Protein 6RRA (pdb70)

Radius of gyration: 17.83 Å; Cα contacts (8 Å, |Δi|>4): 551; chains: 1; bounding box: 40×52×41 Å

Sequence (257 aa):
SSNFNQETVTDIHHWTDTLFSFRTTRDPGFRFQSGQFIMMGLEVNGKPLTRAYSIASSLYEDGLEFFSIKVPNGPLTSKLQHLKKGDQIIVSKKPVGTLLYDNLKPGKHLWLLSTGTGLAPFLSIIRDLEVYERFEKVILVHGVRQVAELAYTDFISNELPQDEFLGEMVKNQLIYYPTVTREPYKTRGRLTDLIRSGQLFKDVGLPEFNHEDDRMMLCGSPEMLAETKQILEERGFTEGSQSEPGEFVIEKAFVEK

Foldseek 3Di:
DVQKDKWFWADKAALDPFKIKTKIADDVLAFDDQLWWWWKFAQDPNRADTDIFAFQAAGPDRITMGIGTADCPDPTNVPVVPDDGGDMMIIGRDIDDDRDPLLADQAAEEEEAEEQRQCRSVSHVLNYVVVLVRYQAYEYEYEYADPSSPPCPCVLPPPQLVDPVCNVSSVRHYHYHYEHDHDDDPHYDHVLVCLVVVVVCVVSVHDRDDQHHAAYEYEYAPVSQVSVVVVVVVVPWDEGDNVGRTRYHYDYNDYDD

InterPro domains:
  IPR001433 Oxidoreductase FAD/NAD(P)-binding [PF00175] (113-230)
  IPR001709 Flavoprotein pyridine nucleotide cytochrome reductase [PR00371] (52-59)
  IPR001709 Flavoprotein pyridine nucleotide cytochrome reductase [PR00371] (112-131)
  IPR001709 Flavoprotein pyridine nucleotide cytochrome reductase [PR00371] (137-146)
  IPR001709 Flavoprotein pyridine nucleotide cytochrome reductase [PR00371] (216-224)
  IPR008333 Flavoprotein pyridine nucleotide cytochrome reductase-like, FAD-binding domain [PF00970] (20-102)
  IPR017927 FAD-binding domain, ferredoxin reductase-type [PS51384] (3-103)
  IPR017938 Riboflavin synthase-like beta-barrel [SSF63380] (5-100)
  IPR033892 Ferredoxin--NADP reductase, bacteria [cd06195] (9-254)
  IPR039261 Ferredoxin-NADP reductase (FNR), nucleotide-binding domain [G3DSA:3.40.50.80] (101-254)
  IPR039261 Ferredoxin-NADP reductase (FNR), nucleotide-binding domain [SSF52343] (103-256)
  IPR051930 Flavodoxin/Ferredoxin--NADP Reductase [PTHR47878] (3-255)

Nearest PDB structures (foldseek):
  6rra-assembly1_A  TM=1.004E+00  e=3.760E-57  Brucella ovis ATCC 25840
  2qdx-assembly1_A  TM=9.874E-01  e=1.749E-44  Pseudomonas aeruginosa
  1a8p-assembly1_A  TM=9.863E-01  e=1.124E-43  Azotobacter vinelandii
  5thx-assembly1_A  TM=9.883E-01  e=8.144E-43  Neisseria gonorrhoeae MIA_2011_03-10
  4b4d-assembly1_A-2  TM=9.839E-01  e=1.260E-40  Xanthomonas citri pv. citri str. 306

B-factor: mean 25.54, std 9.29, range [14.22, 77.97]

Secondary structure (DSSP, 8-state):
--SEEEEEEEEEEEEETTEEEEEE---TT----TT-EEEEEEEETTEEEEEEEE--S-TT-SSEEEEEE--TT-TTHHHHTT--TT-EEEEES--B-S--GGGB---SEEEEEEEGGGHHHHHHHTT-HHHHHH-SEEEEEEEESSGGG-TTHHIIIIIGGG-TTTHHHHHHHEEEEEEESSS--SSBS-HHHHHHHSHHHHHHT-PSP-TTTEEEEEEE-HHHHHHHHHHHHHTT--B--SSS-BSEEEEES----

Structure (mmCIF, N/CA/C/O backbone):
data_6RRA
#
_entry.id   6RRA
#
_cell.length_a   58.639
_cell.length_b   70.753
_cell.length_c   84.237
_cell.angle_alpha   90.00
_cell.angle_beta   90.00
_cell.angle_gamma   90.00
#
_symmetry.space_group_name_H-M   'P 21 21 21'
#
loop_
_entity.id
_entity.type
_entity.pdbx_description
1 polymer 'Ferredoxin--NADP reductase'
2 non-polymer 'FLAVIN-ADENINE DINUCLEOTIDE'
3 non-polymer 'NADP NICOTINAMIDE-ADENINE-DINUCLEOTIDE PHOSPHATE'
4 non-polymer 'SULFATE ION'
5 water water
#
loop_
_atom_site.group_PDB
_atom_site.id
_atom_site.type_symbol
_atom_site.label_atom_id
_atom_site.label_alt_id
_atom_site.label_comp_id
_atom_site.label_asym_id
_atom_site.label_entity_id
_atom_site.label_seq_id
_atom_site.pdbx_PDB_ins_code
_atom_site.Cartn_x
_atom_site.Cartn_y
_atom_site.Cartn_z
_atom_site.occupancy
_atom_site.B_iso_or_equiv
_atom_site.auth_seq_id
_atom_site.auth_comp_id
_atom_site.auth_asym_id
_atom_site.auth_atom_id
_atom_site.pdbx_PDB_model_num
ATOM 1 N N . SER A 1 1 ? -0.600 1.252 -4.586 1.00 42.20 2 SER A N 1
ATOM 2 C CA . SER A 1 1 ? -0.619 -0.220 -4.591 1.00 50.26 2 SER A CA 1
ATOM 3 C C . SER A 1 1 ? -1.853 -0.661 -3.720 1.00 58.58 2 SER A C 1
ATOM 4 O O . SER A 1 1 ? -2.614 -1.516 -4.136 1.00 70.74 2 SER A O 1
ATOM 7 N N . SER A 1 2 ? -2.229 0.174 -2.751 1.00 59.53 3 SER A N 1
ATOM 8 C CA . SER A 1 2 ? -2.218 -0.065 -1.310 1.00 44.73 3 SER A CA 1
ATOM 9 C C . SER A 1 2 ? -1.704 1.322 -0.700 1.00 35.24 3 SER A C 1
ATOM 10 O O . SER A 1 2 ? -2.250 1.806 0.254 1.00 36.79 3 SER A O 1
ATOM 13 N N . ASN A 1 3 ? -0.614 1.858 -1.238 1.00 29.79 4 ASN A N 1
ATOM 14 C CA . ASN A 1 3 ? -0.166 3.261 -1.008 1.00 29.41 4 ASN A CA 1
ATOM 15 C C . ASN A 1 3 ? -0.850 4.283 -1.910 1.00 22.69 4 ASN A C 1
ATOM 16 O O . ASN A 1 3 ? -0.720 5.448 -1.555 1.00 26.26 4 ASN A O 1
ATOM 21 N N . PHE A 1 4 ? -1.747 3.858 -2.815 1.00 23.90 5 PHE A N 1
ATOM 22 C CA . PHE A 1 4 ? -2.379 4.809 -3.718 1.00 22.70 5 PHE A CA 1
ATOM 23 C C . PHE A 1 4 ? -3.849 4.531 -3.894 1.00 23.29 5 PHE A C 1
ATOM 24 O O . PHE A 1 4 ? -4.248 3.364 -3.866 1.00 25.95 5 PHE A O 1
ATOM 32 N N . ASN A 1 5 ? -4.630 5.559 -4.117 1.00 21.05 6 ASN A N 1
ATOM 33 C CA . ASN A 1 5 ? -5.988 5.473 -4.666 1.00 21.23 6 ASN A CA 1
ATOM 34 C C . ASN A 1 5 ? -5.886 5.686 -6.157 1.00 21.91 6 ASN A C 1
ATOM 35 O O . ASN A 1 5 ? -5.149 6.576 -6.637 1.00 21.59 6 ASN A O 1
ATOM 40 N N . GLN A 1 6 ? -6.716 5.024 -6.942 1.00 21.29 7 GLN A N 1
ATOM 41 C CA . GLN A 1 6 ? -6.883 5.332 -8.316 1.00 22.33 7 GLN A CA 1
ATOM 42 C C . GLN A 1 6 ? -8.024 6.305 -8.481 1.00 21.86 7 GLN A C 1
ATOM 43 O O . GLN A 1 6 ? -9.107 6.173 -7.798 1.00 24.08 7 GLN A O 1
ATOM 49 N N . GLU A 1 7 ? -7.892 7.330 -9.294 1.00 17.95 8 GLU A N 1
ATOM 50 C CA . GLU A 1 7 ? -8.922 8.301 -9.527 1.00 18.43 8 GLU A CA 1
ATOM 51 C C . GLU A 1 7 ? -9.156 8.532 -10.971 1.00 17.75 8 GLU A C 1
ATOM 52 O O . GLU A 1 7 ? -8.168 8.258 -11.791 1.00 18.61 8 GLU A O 1
ATOM 58 N N . THR A 1 8 ? -10.292 8.995 -11.439 1.00 17.86 9 THR A N 1
ATOM 59 C CA . THR A 1 8 ? -10.587 9.217 -12.815 1.00 18.33 9 THR A CA 1
ATOM 60 C C . THR A 1 8 ? -10.626 10.691 -13.123 1.00 18.01 9 THR A C 1
ATOM 61 O O . THR A 1 8 ? -11.219 11.453 -12.377 1.00 18.55 9 THR A O 1
ATOM 65 N N . VAL A 1 9 ? -10.028 11.138 -14.243 1.00 16.68 10 VAL A N 1
ATOM 66 C CA . VAL A 1 9 ? -10.078 12.499 -14.683 1.00 16.84 10 VAL A CA 1
ATOM 67 C C . VAL A 1 9 ? -11.513 12.903 -15.131 1.00 18.47 10 VAL A C 1
ATOM 68 O O . VAL A 1 9 ? -12.095 12.172 -15.976 1.00 18.97 10 VAL A O 1
ATOM 72 N N . THR A 1 10 ? -12.046 13.930 -14.542 1.00 17.99 11 THR A N 1
ATOM 73 C CA . THR A 1 10 ? -13.369 14.401 -14.919 1.00 18.29 11 THR A CA 1
ATOM 74 C C . THR A 1 10 ? -13.372 15.614 -15.730 1.00 20.90 11 THR A C 1
ATOM 75 O O . THR A 1 10 ? -14.392 15.921 -16.396 1.00 22.65 11 THR A O 1
ATOM 79 N N . ASP A 1 11 ? -12.288 16.400 -15.794 1.00 19.11 12 ASP A N 1
ATOM 80 C CA . ASP A 1 11 ? -12.206 17.602 -16.586 1.00 21.54 12 ASP A CA 1
ATOM 81 C C . ASP A 1 11 ? -10.761 18.054 -16.720 1.00 17.79 12 ASP A C 1
ATOM 82 O O . ASP A 1 11 ? -9.989 17.756 -15.790 1.00 18.93 12 ASP A O 1
ATOM 87 N N . ILE A 1 12 ? -10.433 18.756 -17.753 1.00 18.68 13 ILE A N 1
ATOM 88 C CA . ILE A 1 12 ? -9.069 19.227 -18.028 1.00 19.33 13 ILE A CA 1
ATOM 89 C C . ILE A 1 12 ? -9.063 20.481 -18.784 1.00 18.37 13 ILE A C 1
ATOM 90 O O . ILE A 1 12 ? -9.943 20.666 -19.695 1.00 20.96 13 ILE A O 1
ATOM 95 N N . HIS A 1 13 ? -8.213 21.411 -18.456 1.00 18.15 14 HIS A N 1
ATOM 96 C CA . HIS A 1 13 ? -8.105 22.699 -19.140 1.00 19.84 14 HIS A CA 1
ATOM 97 C C . HIS A 1 13 ? -6.692 23.081 -19.279 1.00 18.80 14 HIS A C 1
ATOM 98 O O . HIS A 1 13 ? -5.931 23.125 -18.276 1.00 18.01 14 HIS A O 1
ATOM 105 N N . HIS A 1 14 ? -6.197 23.426 -20.479 1.00 17.43 15 HIS A N 1
ATOM 106 C CA . HIS A 1 14 ? -4.891 23.934 -20.657 1.00 18.09 15 HIS A CA 1
ATOM 107 C C . HIS A 1 14 ? -4.842 25.423 -20.672 1.00 19.10 15 HIS A C 1
ATOM 108 O O . HIS A 1 14 ? -5.527 26.0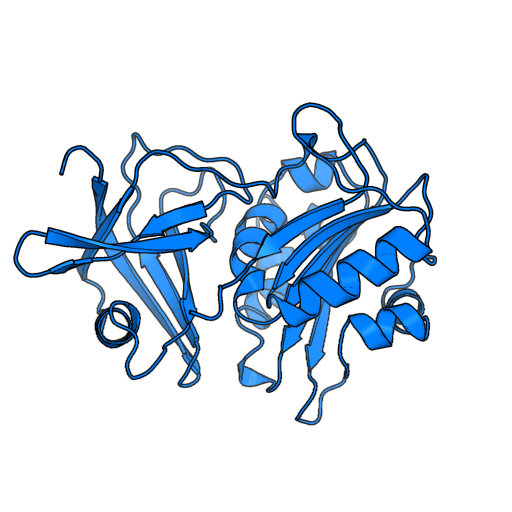42 -21.519 1.00 23.23 15 HIS A O 1
ATOM 115 N N . TRP A 1 15 ? -4.122 26.045 -19.804 1.00 17.83 16 TRP A N 1
ATOM 116 C CA . TRP A 1 15 ? -3.965 27.464 -19.734 1.00 18.08 16 TRP A CA 1
ATOM 117 C C . TRP A 1 15 ? -2.955 27.936 -20.806 1.00 18.64 16 TRP A C 1
ATOM 118 O O . TRP A 1 15 ? -3.251 28.941 -21.463 1.00 20.87 16 TRP A O 1
ATOM 129 N N . THR A 1 16 ? -1.825 27.295 -20.910 1.00 18.53 17 THR A N 1
ATOM 130 C CA . THR A 1 16 ? -0.752 27.680 -21.835 1.00 17.29 17 THR A CA 1
ATOM 131 C C . THR A 1 16 ? -0.082 26.427 -22.219 1.00 18.22 17 THR A C 1
ATOM 132 O O . THR A 1 16 ? -0.327 25.331 -21.743 1.00 19.42 17 THR A O 1
ATOM 136 N N . ASP A 1 17 ? 0.939 26.613 -23.103 1.00 20.65 18 ASP A N 1
ATOM 137 C CA . ASP A 1 17 ? 1.750 25.463 -23.439 1.00 21.53 18 ASP A CA 1
ATOM 138 C C . ASP A 1 17 ? 2.626 24.880 -22.311 1.00 20.03 18 ASP A C 1
ATOM 139 O O . ASP A 1 17 ? 3.204 23.770 -22.474 1.00 22.12 18 ASP A O 1
ATOM 144 N N . THR A 1 18 ? 2.681 25.529 -21.162 1.00 18.74 19 THR A N 1
ATOM 145 C CA . THR A 1 18 ? 3.481 25.020 -20.034 1.00 17.37 19 THR A CA 1
ATOM 146 C C . THR A 1 18 ? 2.553 24.792 -18.725 1.00 16.81 19 THR A C 1
ATOM 147 O O . THR A 1 18 ? 3.106 24.313 -17.746 1.00 17.63 19 THR A O 1
ATOM 151 N N . LEU A 1 19 ? 1.291 25.099 -18.844 1.00 18.69 20 LEU A N 1
ATOM 152 C CA . LEU A 1 19 ? 0.390 25.084 -17.625 1.00 16.84 20 LEU A CA 1
ATOM 153 C C . LEU A 1 19 ? -0.941 24.467 -17.988 1.00 16.62 20 LEU A C 1
ATOM 154 O O . LEU A 1 19 ? -1.618 24.848 -18.938 1.00 17.52 20 LEU A O 1
ATOM 159 N N . PHE A 1 20 ? -1.437 23.538 -17.117 1.00 16.55 21 PHE A N 1
ATOM 160 C CA . PHE A 1 20 ? -2.748 22.985 -17.293 1.00 16.68 21 PHE A CA 1
ATOM 161 C C . PHE A 1 20 ? -3.337 22.607 -15.927 1.00 15.50 21 PHE A C 1
ATOM 162 O O . PHE A 1 20 ? -2.550 22.473 -14.968 1.00 16.10 21 PHE A O 1
ATOM 170 N N . SER A 1 21 ? -4.608 22.430 -15.833 1.00 16.25 22 SER A N 1
ATOM 171 C CA . SER A 1 21 ? -5.302 21.981 -14.646 1.00 14.86 22 SER A CA 1
ATOM 172 C C . SER A 1 21 ? -6.173 20.831 -14.983 1.00 15.50 22 SER A C 1
ATOM 173 O O . SER A 1 21 ? -6.747 20.755 -16.096 1.00 16.78 22 SER A O 1
ATOM 176 N N . PHE A 1 22 ? -6.463 19.965 -14.028 1.00 15.10 23 PHE A N 1
ATOM 177 C CA . PHE A 1 22 ? -7.408 18.894 -14.207 1.00 15.81 23 PHE A CA 1
ATOM 178 C C . PHE A 1 22 ? -8.098 18.604 -12.895 1.00 15.90 23 PHE A C 1
ATOM 179 O O . PHE A 1 22 ? -7.506 18.746 -11.824 1.00 16.88 23 PHE A O 1
ATOM 187 N N . ARG A 1 23 ? -9.269 18.068 -12.995 1.00 17.47 24 ARG A N 1
ATOM 188 C CA . ARG A 1 23 ? -10.065 17.611 -11.861 1.00 16.72 24 ARG A CA 1
ATOM 189 C C . ARG A 1 23 ? -10.254 16.106 -11.969 1.00 18.06 24 ARG A C 1
ATOM 190 O O . ARG A 1 23 ? -10.301 15.503 -13.063 1.00 17.73 24 ARG A O 1
ATOM 198 N N . THR A 1 24 ? -10.371 15.435 -10.798 1.00 16.95 25 THR A N 1
ATOM 199 C CA . THR A 1 24 ? -10.577 14.033 -10.732 1.00 16.46 25 THR A CA 1
ATOM 200 C C . THR A 1 24 ? -11.610 13.641 -9.671 1.00 17.08 25 THR A C 1
ATOM 201 O O . THR A 1 24 ? -12.043 14.531 -8.864 1.00 18.26 25 THR A O 1
ATOM 205 N N . THR A 1 25 ? -11.981 12.360 -9.677 1.00 17.27 26 THR A N 1
ATOM 206 C CA . THR A 1 25 ? -12.750 11.848 -8.572 1.00 17.22 26 THR A CA 1
ATOM 207 C C . THR A 1 25 ? -11.911 11.895 -7.299 1.00 18.19 26 THR A C 1
ATOM 208 O O . THR A 1 25 ? -10.698 12.106 -7.296 1.00 19.35 26 THR A O 1
ATOM 212 N N . ARG A 1 26 ? -12.571 11.563 -6.164 1.00 17.98 27 ARG A N 1
ATOM 213 C CA . ARG A 1 26 ? -11.913 11.600 -4.860 1.00 18.64 27 ARG A CA 1
ATOM 214 C C . ARG A 1 26 ? -12.432 10.375 -4.087 1.00 21.45 27 ARG A C 1
ATOM 215 O O . ARG A 1 26 ? -13.687 10.332 -3.777 1.00 20.89 27 ARG A O 1
ATOM 223 N N . ASP A 1 27 ? -11.564 9.499 -3.702 1.00 19.04 28 ASP A N 1
ATOM 224 C CA . ASP A 1 27 ? -11.850 8.293 -2.923 1.00 19.75 28 ASP A CA 1
ATOM 225 C C . ASP A 1 27 ? -12.585 8.810 -1.638 1.00 20.64 28 ASP A C 1
ATOM 226 O O . ASP A 1 27 ? -12.123 9.745 -0.973 1.00 20.87 28 ASP A O 1
ATOM 231 N N . PRO A 1 28 ? -13.650 8.101 -1.188 1.00 21.62 29 PRO A N 1
ATOM 232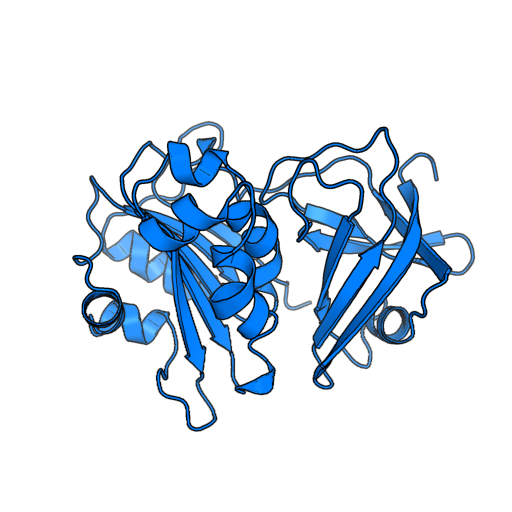 C CA . PRO A 1 28 ? -14.331 8.554 0.053 1.00 19.70 29 PRO A CA 1
ATOM 233 C C . PRO A 1 28 ? -13.507 8.459 1.240 1.00 22.37 29 PRO A C 1
ATOM 234 O O . PRO A 1 28 ? -13.835 9.160 2.242 1.00 24.30 29 PRO A O 1
ATOM 238 N N . GLY A 1 29 ? -12.493 7.674 1.312 1.00 20.83 30 GLY A N 1
ATOM 239 C CA . GLY A 1 29 ? -11.603 7.612 2.391 1.00 22.04 30 GLY A CA 1
ATOM 240 C C . GLY A 1 29 ? -10.616 8.762 2.543 1.00 22.99 30 GLY A C 1
ATOM 241 O O . GLY A 1 29 ? -9.836 8.859 3.499 1.00 25.59 30 GLY A O 1
ATOM 242 N N . PHE A 1 30 ? -10.384 9.497 1.417 1.00 23.39 31 PHE A N 1
ATOM 243 C CA . PHE A 1 30 ? -9.292 10.508 1.412 1.00 24.59 31 PHE A CA 1
ATOM 244 C C . PHE A 1 30 ? -9.631 11.788 2.226 1.00 20.39 31 PHE A C 1
ATOM 245 O O . PHE A 1 30 ? -10.756 12.205 2.189 1.00 24.73 31 PHE A O 1
ATOM 253 N N . ARG A 1 31 ? -8.669 12.188 3.031 1.00 23.33 32 ARG A N 1
ATOM 254 C CA . ARG A 1 31 ? -8.841 13.440 3.728 1.00 26.65 32 ARG A CA 1
ATOM 255 C C . ARG A 1 31 ? -7.470 14.183 3.773 1.00 21.13 32 ARG A C 1
ATOM 256 O O . ARG A 1 31 ? -6.376 13.641 3.761 1.00 23.52 32 ARG A O 1
ATOM 264 N N . PHE A 1 32 ? -7.635 15.508 3.818 1.00 22.74 33 PHE A N 1
ATOM 265 C CA . PHE A 1 32 ? -6.484 16.432 3.857 1.00 19.86 33 PHE A CA 1
ATOM 266 C C . PHE A 1 32 ? -6.874 17.758 4.441 1.00 21.30 33 PHE A C 1
ATOM 267 O O . PHE A 1 32 ? -8.048 18.097 4.594 1.00 22.48 33 PHE A O 1
ATOM 275 N N . GLN A 1 33 ? -5.842 18.539 4.790 1.00 19.98 34 GLN A N 1
ATOM 276 C CA . GLN A 1 33 ? -5.961 19.921 5.246 1.00 21.74 34 GLN A CA 1
ATOM 277 C C . GLN A 1 33 ? -5.581 20.891 4.150 1.00 17.67 34 GLN A C 1
ATOM 278 O O . GLN A 1 33 ? -4.571 20.612 3.446 1.00 19.10 34 GLN A O 1
ATOM 284 N N . SER A 1 34 ? -6.331 21.950 3.976 1.00 20.04 35 SER A N 1
ATOM 285 C CA . SER A 1 34 ? -5.990 22.969 2.932 1.00 21.15 35 SER A CA 1
ATOM 286 C C . SER A 1 34 ? -4.564 23.348 3.041 1.00 21.32 35 SER A C 1
ATOM 287 O O . SER A 1 34 ? -4.043 23.709 4.117 1.00 20.77 35 SER A O 1
ATOM 290 N N . GLY A 1 35 ? -3.829 23.348 1.899 1.00 18.33 36 GLY A N 1
ATOM 291 C CA . GLY A 1 35 ? -2.424 23.701 1.871 1.00 19.43 36 GLY A CA 1
ATOM 292 C C . GLY A 1 35 ? -1.525 22.501 1.723 1.00 17.77 36 GLY A C 1
ATOM 293 O O . GLY A 1 35 ? -0.401 22.614 1.274 1.00 18.62 36 GLY A O 1
ATOM 294 N N . GLN A 1 36 ? -2.006 21.266 2.074 1.00 16.62 37 GLN A N 1
ATOM 295 C CA . GLN A 1 36 ? -1.152 20.096 2.036 1.00 17.47 37 GLN A CA 1
ATOM 296 C C . GLN A 1 36 ? -0.867 19.576 0.588 1.00 15.86 37 GLN A C 1
ATOM 297 O O . GLN A 1 36 ? -1.681 19.903 -0.334 1.00 16.50 37 GLN A O 1
ATOM 303 N N . PHE A 1 37 ? 0.125 18.731 0.443 1.00 16.70 38 PHE A N 1
ATOM 304 C CA . PHE A 1 37 ? 0.497 18.088 -0.843 1.00 16.81 38 PHE A CA 1
ATOM 305 C C . PHE A 1 37 ? 0.415 16.596 -0.681 1.00 19.13 38 PHE A C 1
ATOM 306 O O . PHE A 1 37 ? 0.548 16.052 0.469 1.00 19.25 38 PHE A O 1
ATOM 314 N N . ILE A 1 38 ? 0.351 15.875 -1.806 1.00 18.53 39 ILE A N 1
ATOM 315 C CA . ILE A 1 38 ? 0.343 14.423 -1.798 1.00 19.29 39 ILE A CA 1
ATOM 316 C C . ILE A 1 38 ? 1.271 14.019 -2.927 1.00 18.04 39 ILE A C 1
ATOM 317 O O . ILE A 1 38 ? 1.858 14.871 -3.633 1.00 19.59 39 ILE A O 1
ATOM 322 N N . MET A 1 39 ? 1.462 12.727 -3.206 1.00 17.50 40 MET A N 1
ATOM 323 C CA . MET A 1 39 ? 2.176 12.233 -4.396 1.00 17.15 40 MET A CA 1
ATOM 324 C C . MET A 1 39 ? 1.154 11.852 -5.444 1.00 18.35 40 MET A C 1
ATOM 325 O O . MET A 1 39 ? 0.233 11.103 -5.092 1.00 19.14 40 MET A O 1
ATOM 330 N N . MET A 1 40 ? 1.273 12.381 -6.634 1.00 16.34 41 MET A N 1
ATOM 331 C CA . MET A 1 40 ? 0.302 12.136 -7.700 1.00 16.21 41 MET A CA 1
ATOM 332 C C . MET A 1 40 ? 1.052 11.715 -8.919 1.00 15.18 41 MET A C 1
ATOM 333 O O . MET A 1 40 ? 2.121 12.224 -9.222 1.00 16.89 41 MET A O 1
ATOM 338 N N . GLY A 1 41 ? 0.416 10.872 -9.741 1.00 16.85 42 GLY A N 1
ATOM 339 C CA . GLY A 1 41 ? 0.973 10.538 -11.032 1.00 17.05 42 GLY A CA 1
ATOM 340 C C . GLY A 1 41 ? 0.262 9.385 -11.695 1.00 18.82 42 GLY A C 1
ATOM 341 O O . GLY A 1 41 ? -0.963 9.364 -11.710 1.00 17.59 42 GLY A O 1
ATOM 342 N N . LEU A 1 42 ? 1.091 8.517 -12.343 1.00 17.64 43 LEU A N 1
ATOM 343 C CA . LEU A 1 42 ? 0.530 7.497 -13.217 1.00 18.67 43 LEU A CA 1
ATOM 344 C C . LEU A 1 42 ? 1.139 6.170 -12.917 1.00 19.68 43 LEU A C 1
ATOM 345 O O . LEU A 1 42 ? 2.308 6.072 -12.441 1.00 20.17 43 LEU A O 1
ATOM 350 N N . GLU A 1 43 ? 0.351 5.117 -13.126 1.00 20.52 44 GLU A N 1
ATOM 351 C CA . GLU A 1 43 ? 0.922 3.763 -13.179 1.00 24.65 44 GLU A CA 1
ATOM 352 C C . GLU A 1 43 ? 1.581 3.595 -14.518 1.00 23.56 44 GLU A C 1
ATOM 3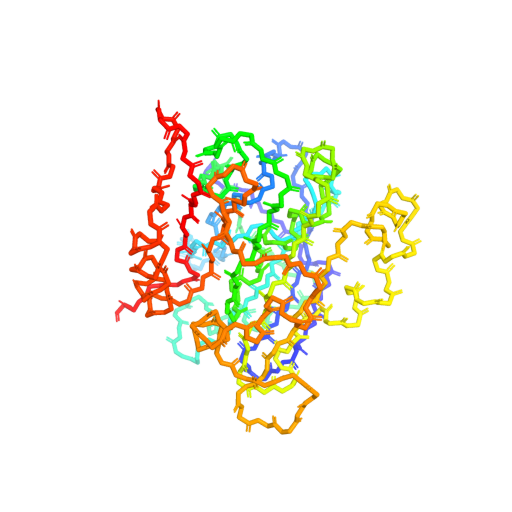53 O O . GLU A 1 43 ? 0.884 3.758 -15.560 1.00 23.11 44 GLU A O 1
ATOM 359 N N . VAL A 1 44 ? 2.868 3.351 -14.568 1.00 23.34 45 VAL A N 1
ATOM 360 C CA . VAL A 1 44 ? 3.627 3.225 -15.762 1.00 25.94 45 VAL A CA 1
ATOM 361 C C . VAL A 1 44 ? 4.335 1.880 -15.676 1.00 29.51 45 VAL A C 1
ATOM 362 O O . VAL A 1 44 ? 5.169 1.659 -14.715 1.00 27.57 45 VAL A O 1
ATOM 366 N N . ASN A 1 45 ? 4.090 1.013 -16.676 1.00 30.53 46 ASN A N 1
ATOM 367 C CA . ASN A 1 45 ? 4.755 -0.324 -16.633 1.00 35.60 46 ASN A CA 1
ATOM 368 C C . ASN A 1 45 ? 4.584 -1.036 -15.275 1.00 34.36 46 ASN A C 1
ATOM 369 O O . ASN A 1 45 ? 5.568 -1.609 -14.775 1.00 35.77 46 ASN A O 1
ATOM 374 N N . GLY A 1 46 ? 3.375 -0.963 -14.711 1.00 28.79 47 GLY A N 1
ATOM 375 C CA . GLY A 1 46 ? 2.973 -1.529 -13.448 1.00 30.64 47 GLY A CA 1
ATOM 376 C C . GLY A 1 46 ? 3.678 -0.979 -12.232 1.00 34.93 47 GLY A C 1
ATOM 377 O O . GLY A 1 46 ? 3.614 -1.598 -11.182 1.00 36.85 47 GLY A O 1
ATOM 378 N N . LYS A 1 47 ? 4.314 0.192 -12.368 1.00 29.23 48 LYS A N 1
ATOM 379 C CA . LYS A 1 47 ? 5.072 0.814 -11.263 1.00 29.19 48 LYS A CA 1
ATOM 380 C C . LYS A 1 47 ? 4.547 2.260 -11.104 1.00 27.13 48 LYS A C 1
ATOM 381 O O . LYS A 1 47 ? 4.192 2.913 -12.114 1.00 25.82 48 LYS A O 1
ATOM 387 N N . PRO A 1 48 ? 4.533 2.794 -9.893 1.00 23.73 49 PRO A N 1
ATOM 388 C CA . PRO A 1 48 ? 4.025 4.157 -9.746 1.00 20.76 49 PRO A CA 1
ATOM 389 C C . PRO A 1 48 ? 5.064 5.131 -10.181 1.00 22.25 49 PRO A C 1
ATOM 390 O O . PRO A 1 48 ? 6.252 4.960 -9.818 1.00 25.16 49 PRO A O 1
ATOM 394 N N . LEU A 1 49 ? 4.706 6.127 -10.981 1.00 21.34 50 LEU A N 1
ATOM 395 C CA . LEU A 1 49 ? 5.565 7.250 -11.369 1.00 19.61 50 LEU A CA 1
ATOM 396 C C . LEU A 1 49 ? 4.874 8.466 -10.793 1.00 18.35 50 LEU A C 1
ATOM 397 O O . LEU A 1 49 ? 3.838 8.893 -11.422 1.00 18.96 50 LEU A O 1
ATOM 402 N N . THR A 1 50 ? 5.353 9.047 -9.698 1.00 18.29 51 THR A N 1
ATOM 403 C CA . THR A 1 50 ? 4.581 10.028 -8.965 1.00 17.00 51 THR A CA 1
ATOM 404 C C . THR A 1 50 ? 5.510 11.173 -8.569 1.00 19.38 51 THR A C 1
ATOM 405 O O . THR A 1 50 ? 6.741 11.003 -8.447 1.00 19.85 51 THR A O 1
ATOM 409 N N . ARG A 1 51 ? 4.893 12.325 -8.331 1.00 17.40 52 ARG A N 1
ATOM 410 C CA . ARG A 1 51 ? 5.637 13.510 -7.933 1.00 17.40 52 ARG A CA 1
ATOM 411 C C . ARG A 1 51 ? 4.784 14.251 -6.912 1.00 18.05 52 ARG A C 1
ATOM 412 O O . ARG A 1 51 ? 3.542 14.111 -6.798 1.00 17.28 52 ARG A O 1
ATOM 420 N N . ALA A 1 52 ? 5.442 15.069 -6.075 1.00 17.03 53 ALA A N 1
ATOM 421 C CA . ALA A 1 52 ? 4.754 15.868 -5.141 1.00 16.25 53 ALA A CA 1
ATOM 422 C C . ALA A 1 52 ? 3.845 16.883 -5.866 1.00 16.23 53 ALA A C 1
ATOM 423 O O . ALA A 1 52 ? 4.305 17.538 -6.787 1.00 17.01 53 ALA A O 1
ATOM 425 N N . TYR A 1 53 ? 2.607 16.965 -5.406 1.00 15.85 54 TYR A N 1
ATOM 426 C CA . TYR A 1 53 ? 1.631 17.864 -5.977 1.00 15.34 54 TYR A CA 1
ATOM 427 C C . TYR A 1 53 ? 0.778 18.471 -4.871 1.00 15.28 54 TYR A C 1
ATOM 428 O O . TYR A 1 53 ? 0.121 17.721 -4.078 1.00 17.23 54 TYR A O 1
ATOM 437 N N . SER A 1 54 ? 0.601 19.763 -4.861 1.00 15.83 55 SER A N 1
ATOM 438 C CA . SER A 1 54 ? -0.357 20.381 -3.949 1.00 15.85 55 SER A CA 1
ATOM 439 C C . SER A 1 54 ? -1.725 20.024 -4.372 1.00 16.59 55 SER A C 1
ATOM 440 O O . SER A 1 54 ? -2.091 19.893 -5.540 1.00 17.72 55 SER A O 1
ATOM 443 N N . ILE A 1 55 ? -2.645 19.886 -3.403 1.00 17.03 56 ILE A N 1
ATOM 444 C CA . ILE A 1 55 ? -4.084 19.648 -3.688 1.00 17.92 56 ILE A CA 1
ATOM 445 C C . ILE A 1 55 ? -4.726 21.013 -3.844 1.00 17.22 56 ILE A C 1
ATOM 446 O O . ILE A 1 55 ? -4.783 21.844 -2.909 1.00 19.23 56 ILE A O 1
ATOM 451 N N . ALA A 1 56 ? -5.237 21.324 -5.058 1.00 15.28 57 ALA A N 1
ATOM 452 C CA . ALA A 1 56 ? -5.749 22.632 -5.354 1.00 16.68 57 ALA A CA 1
A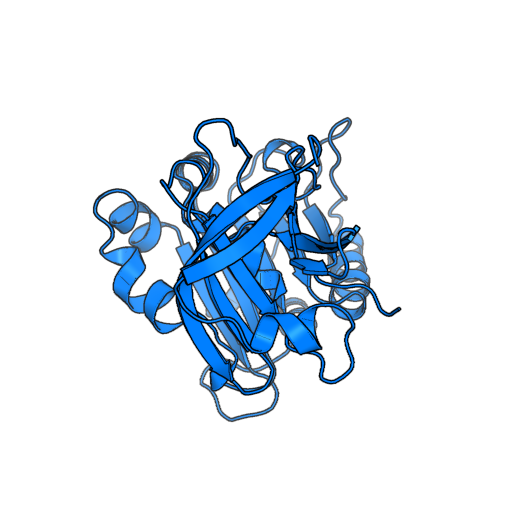TOM 453 C C . ALA A 1 56 ? -7.232 22.823 -5.087 1.00 17.14 57 ALA A C 1
ATOM 454 O O . ALA A 1 56 ? -7.778 23.903 -5.111 1.00 17.76 57 ALA A O 1
ATOM 456 N N . SER A 1 57 ? -7.887 21.664 -4.877 1.00 17.63 58 SER A N 1
ATOM 457 C CA . SER A 1 57 ? -9.372 21.659 -4.587 1.00 18.67 58 SER A CA 1
ATOM 458 C C . SER A 1 57 ? -9.632 22.042 -3.112 1.00 17.79 58 SER A C 1
ATOM 459 O O . SER A 1 57 ? -8.807 21.900 -2.234 1.00 18.67 58 SER A O 1
ATOM 462 N N . SER A 1 58 ? -10.887 22.413 -2.928 1.00 21.28 59 SER A N 1
ATOM 463 C CA . SER A 1 58 ? -11.429 22.786 -1.536 1.00 22.27 59 SER A CA 1
ATOM 464 C C . SER A 1 58 ? -11.532 21.531 -0.672 1.00 21.54 59 SER A C 1
ATOM 465 O O . SER A 1 58 ? -11.850 20.436 -1.228 1.00 22.87 59 SER A O 1
ATOM 468 N N . LEU A 1 59 ? -11.295 21.643 0.647 1.00 22.51 60 LEU A N 1
ATOM 469 C CA . LEU A 1 59 ? -11.013 20.466 1.522 1.00 24.06 60 LEU A CA 1
ATOM 470 C C . LEU A 1 59 ? -12.162 19.440 1.650 1.00 23.21 60 LEU A C 1
ATOM 471 O O . LEU A 1 59 ? -11.768 18.329 1.915 1.00 27.51 60 LEU A O 1
ATOM 476 N N . TYR A 1 60 ? -13.369 19.880 1.407 1.00 27.97 61 TYR A N 1
ATOM 477 C CA . TYR A 1 60 ? -14.519 18.889 1.550 1.00 31.30 61 TYR A CA 1
ATOM 478 C C . TYR A 1 60 ? -15.241 18.794 0.144 1.00 33.98 61 TYR A C 1
ATOM 479 O O . TYR A 1 60 ? -16.357 18.323 -0.002 1.00 38.03 61 TYR A O 1
ATOM 488 N N . GLU A 1 61 ? -14.624 19.209 -0.967 1.00 27.31 62 GLU A N 1
ATOM 489 C CA . GLU A 1 61 ? -15.151 19.052 -2.264 1.00 25.98 62 GLU A CA 1
ATOM 490 C C . GLU A 1 61 ? -15.063 17.501 -2.608 1.00 19.85 62 GLU A C 1
ATOM 491 O O . GLU A 1 61 ? -14.171 16.790 -2.248 1.00 22.67 62 GLU A O 1
ATOM 497 N N . ASP A 1 62 ? -16.134 17.087 -3.307 1.00 23.16 63 ASP A N 1
ATOM 498 C CA . ASP A 1 62 ? -16.236 15.655 -3.781 1.00 21.78 63 ASP A CA 1
ATOM 499 C C . ASP A 1 62 ? -15.486 15.547 -5.099 1.00 21.07 63 ASP A C 1
ATOM 500 O O . ASP A 1 62 ? -16.076 15.358 -6.128 1.00 24.33 63 ASP A O 1
ATOM 505 N N . GLY A 1 63 ? -14.196 15.693 -4.985 1.00 20.32 64 GLY A N 1
ATOM 506 C CA . GLY A 1 63 ? -13.349 15.731 -6.201 1.00 17.39 64 GLY A CA 1
ATOM 507 C C . GLY A 1 63 ? -12.023 16.256 -5.752 1.00 18.74 64 GLY A C 1
ATOM 508 O O . GLY A 1 63 ? -11.840 16.824 -4.701 1.00 19.23 64 GLY A O 1
ATOM 509 N N . LEU A 1 64 ? -10.989 15.988 -6.608 1.00 16.50 65 LEU A N 1
ATOM 510 C CA . LEU A 1 64 ? -9.658 16.608 -6.449 1.00 17.04 65 LEU A CA 1
ATOM 511 C C . LEU A 1 64 ? -9.314 17.487 -7.657 1.00 16.79 65 LEU A C 1
ATOM 512 O O . LEU A 1 64 ? -9.992 17.402 -8.670 1.00 18.01 65 LEU A O 1
ATOM 517 N N . GLU A 1 65 ? -8.388 18.366 -7.431 1.00 15.65 66 GLU A N 1
ATOM 518 C CA . GLU A 1 65 ? -7.924 19.293 -8.528 1.00 17.42 66 GLU A CA 1
ATOM 519 C C . GLU A 1 65 ? -6.476 19.467 -8.388 1.00 15.93 66 GLU A C 1
ATOM 520 O O . GLU A 1 65 ? -5.909 19.599 -7.273 1.00 16.15 66 GLU A O 1
ATOM 526 N N . PHE A 1 66 ? -5.766 19.512 -9.560 1.00 15.79 67 PHE A N 1
ATOM 527 C CA . PHE A 1 66 ? -4.308 19.725 -9.690 1.00 15.54 67 PHE A CA 1
ATOM 528 C C . PHE A 1 66 ? -4.040 20.824 -10.709 1.00 15.03 67 PHE A C 1
ATOM 529 O O . PHE A 1 66 ? -4.721 20.872 -11.754 1.00 15.51 67 PHE A O 1
ATOM 537 N N . PHE A 1 67 ? -3.112 21.681 -10.376 1.00 15.07 68 PHE A N 1
ATOM 538 C CA . PHE A 1 67 ? -2.622 22.754 -11.222 1.00 15.21 68 PHE A CA 1
ATOM 539 C C . PHE A 1 67 ? -1.178 22.420 -11.557 1.00 15.16 68 PHE A C 1
ATOM 540 O O . PHE A 1 67 ? -0.381 22.352 -10.619 1.00 15.74 68 PHE A O 1
ATOM 548 N N . SER A 1 68 ? -0.856 22.065 -12.799 1.00 15.45 69 SER A N 1
ATOM 549 C CA . SER A 1 68 ? 0.410 21.447 -13.204 1.00 15.14 69 SER A CA 1
ATOM 550 C C . SER A 1 68 ? 1.193 22.141 -14.245 1.00 16.25 69 SER A C 1
ATOM 551 O O . SER A 1 68 ? 0.639 22.673 -15.256 1.00 16.92 69 SER A O 1
ATOM 554 N N . ILE A 1 69 ? 2.500 22.085 -14.016 1.00 15.70 70 ILE A N 1
ATOM 555 C CA . ILE A 1 69 ? 3.457 22.424 -15.073 1.00 16.18 70 ILE A CA 1
ATOM 556 C C . ILE A 1 69 ? 3.372 21.301 -16.181 1.00 16.67 70 ILE A C 1
ATOM 557 O O . ILE A 1 69 ? 2.959 20.202 -15.966 1.00 16.15 70 ILE A O 1
ATOM 562 N N . LYS A 1 70 ? 3.936 21.649 -17.351 1.00 17.64 71 LYS A N 1
ATOM 563 C CA . LYS A 1 70 ? 4.314 20.737 -18.373 1.00 18.12 71 LYS A CA 1
ATOM 564 C C . LYS A 1 70 ? 5.746 20.926 -18.763 1.00 19.47 71 LYS A C 1
ATOM 565 O O . LYS A 1 70 ? 6.089 22.006 -19.233 1.00 20.37 71 LYS A O 1
ATOM 571 N N . VAL A 1 71 ? 6.568 19.970 -18.376 1.00 19.78 72 VAL A N 1
ATOM 572 C CA . VAL A 1 71 ? 8.048 20.046 -18.629 1.00 21.78 72 VAL A CA 1
ATOM 573 C C . VAL A 1 71 ? 8.304 19.054 -19.800 1.00 22.08 72 VAL A C 1
ATOM 574 O O . VAL A 1 71 ? 8.017 17.913 -19.732 1.00 22.28 72 VAL A O 1
ATOM 578 N N . PRO A 1 72 ? 8.777 19.547 -20.982 1.00 27.56 73 PRO A N 1
ATOM 579 C CA . PRO A 1 72 ? 8.740 18.642 -22.188 1.00 27.85 73 PRO A CA 1
ATOM 580 C C . PRO A 1 72 ? 9.450 17.229 -22.092 1.00 25.31 73 PRO A C 1
ATOM 581 O O . PRO A 1 72 ? 8.966 16.208 -22.645 1.00 28.44 73 PRO A O 1
ATOM 585 N N . ASN A 1 73 ? 10.483 17.220 -21.343 1.00 25.22 74 ASN A N 1
ATOM 586 C CA . ASN A 1 73 ? 11.176 15.991 -21.046 1.00 30.22 74 ASN A CA 1
ATOM 587 C C . ASN A 1 73 ? 11.116 15.601 -19.634 1.00 25.26 74 ASN A C 1
ATOM 588 O O . ASN A 1 73 ? 11.862 14.812 -19.143 1.00 26.43 74 ASN A O 1
ATOM 593 N N . GLY A 1 74 ? 10.127 16.125 -18.892 1.00 20.97 75 GLY A N 1
ATOM 594 C CA . GLY A 1 74 ? 9.915 15.684 -17.568 1.00 21.05 75 GLY A CA 1
ATOM 595 C C . GLY A 1 74 ? 9.324 14.311 -17.425 1.00 19.60 75 GLY A C 1
ATOM 596 O O . GLY A 1 74 ? 8.353 14.098 -18.136 1.00 19.23 75 GLY A O 1
ATOM 597 N N . PRO A 1 75 ? 9.869 13.429 -16.632 1.00 19.41 76 PRO A N 1
ATOM 598 C CA . PRO A 1 75 ? 9.356 12.060 -16.696 1.00 21.10 76 PRO A CA 1
ATOM 599 C C . PRO A 1 75 ? 7.836 11.924 -16.519 1.00 19.90 76 PRO A C 1
ATOM 600 O O . PRO A 1 75 ? 7.104 11.253 -17.297 1.00 21.12 76 PRO A O 1
ATOM 604 N N . LEU A 1 76 ? 7.286 12.674 -15.525 1.00 19.25 77 LEU A N 1
ATOM 605 C CA . LEU A 1 76 ? 5.828 12.573 -15.295 1.00 19.30 77 LEU A CA 1
ATOM 606 C C . LEU A 1 76 ? 5.057 13.459 -16.214 1.00 18.02 77 LEU A C 1
ATOM 607 O O . LEU A 1 76 ? 4.125 13.000 -16.881 1.00 17.04 77 LEU A O 1
ATOM 612 N N . THR A 1 77 ? 5.413 14.736 -16.311 1.00 16.78 78 THR A N 1
ATOM 613 C CA . THR A 1 77 ? 4.507 15.702 -16.990 1.00 16.60 78 THR A CA 1
ATOM 614 C C . THR A 1 77 ? 4.597 15.596 -18.472 1.00 17.11 78 THR A C 1
ATOM 615 O O . THR A 1 77 ? 3.654 15.996 -19.205 1.00 17.96 78 THR A O 1
ATOM 619 N N . SER A 1 78 ? 5.671 14.991 -19.001 1.00 18.88 79 SER A N 1
ATOM 620 C CA . SER A 1 78 ? 5.701 14.720 -20.464 1.00 20.61 79 SER A CA 1
ATOM 621 C C . SER A 1 78 ? 4.588 13.741 -20.854 1.00 20.01 79 SER A C 1
ATOM 622 O O . SER A 1 78 ? 4.134 13.737 -22.030 1.00 20.60 79 SER A O 1
ATOM 625 N N . LYS A 1 79 ? 4.152 12.948 -19.878 1.00 18.30 80 LYS A N 1
ATOM 626 C CA . LYS A 1 79 ? 3.032 11.980 -20.042 1.00 17.13 80 LYS A CA 1
ATOM 627 C C . LYS A 1 79 ? 1.715 12.652 -19.598 1.00 18.38 80 LYS A C 1
ATOM 628 O O . LYS A 1 79 ? 0.723 12.580 -20.308 1.00 18.24 80 LYS A O 1
ATOM 634 N N . LEU A 1 80 ? 1.685 13.259 -18.443 1.00 18.97 81 LEU A N 1
ATOM 635 C CA . LEU A 1 80 ? 0.475 13.744 -17.789 1.00 17.28 81 LEU A CA 1
ATOM 636 C C . LEU A 1 80 ? -0.192 14.832 -18.626 1.00 17.35 81 LEU A C 1
ATOM 637 O O . LEU A 1 80 ? -1.408 14.973 -18.706 1.00 19.40 81 LEU A O 1
ATOM 642 N N . GLN A 1 81 ? 0.611 15.563 -19.442 1.00 16.63 82 GLN A N 1
ATOM 643 C CA . GLN A 1 81 ? 0.042 16.565 -20.316 1.00 16.91 82 GLN A CA 1
ATOM 644 C C . GLN A 1 81 ? -0.962 16.036 -21.331 1.00 17.24 82 GLN A C 1
ATOM 645 O O . GLN A 1 81 ? -1.701 16.825 -21.880 1.00 18.76 82 GLN A O 1
ATOM 651 N N . HIS A 1 82 ? -0.856 14.745 -21.626 1.00 17.35 83 HIS A N 1
ATOM 652 C CA . HIS A 1 82 ? -1.720 14.151 -22.641 1.00 17.27 83 HIS A CA 1
ATOM 653 C C . HIS A 1 82 ? -2.936 13.485 -22.028 1.00 18.64 83 HIS A C 1
ATOM 654 O O . HIS A 1 82 ? -3.640 12.732 -22.702 1.00 18.71 83 HIS A O 1
ATOM 661 N N . LEU A 1 83 ? -3.289 13.801 -20.801 1.00 17.28 84 LEU A N 1
ATOM 662 C CA . LEU A 1 83 ? -4.487 13.277 -20.167 1.00 18.03 84 LEU A CA 1
ATOM 663 C C . LEU A 1 83 ? -5.753 13.649 -20.960 1.00 16.83 84 LEU A C 1
ATOM 664 O O . LEU A 1 83 ? -5.853 14.730 -21.489 1.00 18.93 84 LEU A O 1
ATOM 669 N N . LYS A 1 84 ? -6.740 12.775 -20.813 1.00 18.06 85 LYS A N 1
ATOM 670 C CA . LYS A 1 84 ? -8.110 13.006 -21.321 1.00 19.74 85 LYS A CA 1
ATOM 671 C C . LYS A 1 84 ? -9.078 12.617 -20.218 1.00 17.69 85 LYS A C 1
ATOM 672 O O . LYS A 1 84 ? -8.804 11.780 -19.367 1.00 18.45 85 LYS A O 1
ATOM 678 N N . LYS A 1 85 ? -10.298 13.232 -20.255 1.00 19.41 86 LYS A N 1
ATOM 679 C CA . LYS A 1 85 ? -11.381 12.811 -19.395 1.00 18.99 86 LYS A CA 1
ATOM 680 C C . LYS A 1 85 ? -11.526 11.309 -19.473 1.00 19.23 86 LYS A C 1
ATOM 681 O O . LYS A 1 85 ? -11.515 10.716 -20.615 1.00 20.94 86 LYS A O 1
ATOM 687 N N . GLY A 1 86 ? -11.678 10.633 -18.361 1.00 19.19 87 GLY A N 1
ATOM 688 C CA . GLY A 1 86 ? -11.763 9.248 -18.316 1.00 19.52 87 GLY A CA 1
ATOM 689 C C . GLY A 1 86 ? -10.534 8.445 -17.992 1.00 18.76 87 GLY A C 1
ATOM 690 O O . GLY A 1 86 ? -10.596 7.314 -17.575 1.00 21.68 87 GLY A O 1
ATOM 691 N N . ASP A 1 87 ? -9.348 9.133 -18.173 1.00 18.30 88 ASP A N 1
ATOM 692 C CA . ASP A 1 87 ? -8.126 8.468 -17.826 1.00 18.07 88 ASP A CA 1
ATOM 693 C C . ASP A 1 87 ? -7.912 8.290 -16.359 1.00 17.49 88 ASP A C 1
ATOM 694 O O . ASP A 1 87 ? -8.540 8.999 -15.529 1.00 19.07 88 ASP A O 1
ATOM 699 N N . GLN A 1 88 ? -7.121 7.332 -15.955 1.00 18.45 89 GLN A N 1
ATOM 700 C CA . GLN A 1 88 ? -6.807 7.048 -14.575 1.00 19.46 89 GLN A CA 1
ATOM 701 C C . GLN A 1 88 ? -5.492 7.664 -14.136 1.00 19.34 89 GLN A C 1
ATOM 702 O O . GLN A 1 88 ? -4.498 7.415 -14.809 1.00 19.66 89 GLN A O 1
ATOM 708 N N . ILE A 1 89 ? -5.500 8.235 -12.963 1.00 17.62 90 ILE A N 1
ATOM 709 C CA . ILE A 1 89 ? -4.306 8.655 -12.220 1.00 17.52 90 ILE A CA 1
ATOM 710 C C . ILE A 1 89 ? -4.229 7.947 -10.935 1.00 17.26 90 ILE A C 1
ATOM 711 O O . ILE A 1 89 ? -5.188 7.265 -10.498 1.00 18.81 90 ILE A O 1
ATOM 716 N N . ILE A 1 90 ? -3.099 8.057 -10.204 1.00 16.86 91 ILE A N 1
ATOM 717 C CA . ILE A 1 90 ? -2.967 7.566 -8.846 1.00 18.73 91 ILE A CA 1
ATOM 718 C C . ILE A 1 90 ? -2.600 8.736 -7.933 1.00 17.52 91 ILE A C 1
ATOM 719 O O . ILE A 1 90 ? -1.885 9.699 -8.326 1.00 18.33 91 ILE A O 1
ATOM 724 N N . VAL A 1 91 ? -3.111 8.660 -6.694 1.00 16.58 92 VAL A N 1
ATOM 725 C CA . VAL A 1 91 ? -2.923 9.717 -5.685 1.00 18.79 92 VAL A CA 1
ATOM 726 C C . VAL A 1 91 ? -2.616 8.994 -4.375 1.00 19.52 92 VAL A C 1
ATOM 727 O O . VAL A 1 91 ? -3.320 8.070 -3.974 1.00 19.85 92 VAL A O 1
ATOM 731 N N . SER A 1 92 ? -1.537 9.406 -3.706 1.00 18.30 93 SER A N 1
ATOM 732 C CA . SER A 1 92 ? -1.106 8.775 -2.388 1.00 19.02 93 SER A CA 1
ATOM 733 C C . S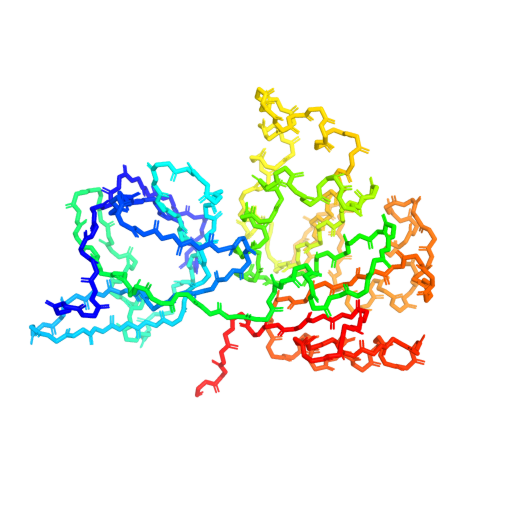ER A 1 92 ? -2.090 9.189 -1.329 1.00 20.74 93 SER A C 1
ATOM 734 O O . SER A 1 92 ? -2.954 10.043 -1.482 1.00 21.22 93 SER A O 1
ATOM 737 N N . LYS A 1 93 ? -1.940 8.559 -0.160 1.00 20.94 94 LYS A N 1
ATOM 738 C CA . LYS A 1 93 ? -2.976 8.621 0.855 1.00 20.31 94 LYS A CA 1
ATOM 739 C C . LYS A 1 93 ? -2.602 9.434 2.080 1.00 21.22 94 LYS A C 1
ATOM 740 O O . LYS A 1 93 ? -3.482 9.646 2.933 1.00 23.87 94 LYS A O 1
ATOM 746 N N . LYS A 1 94 ? -1.375 9.894 2.205 1.00 20.01 95 LYS A N 1
ATOM 747 C CA . LYS A 1 94 ? -0.835 10.546 3.400 1.00 22.74 95 LYS A CA 1
ATOM 748 C C . LYS A 1 94 ? -0.346 11.992 3.081 1.00 20.02 95 LYS A C 1
ATOM 749 O O . LYS A 1 94 ? 0.817 12.175 2.761 1.00 22.92 95 LYS A O 1
ATOM 755 N N . PRO A 1 95 ? -1.288 12.904 3.165 1.00 20.99 96 PRO A N 1
ATOM 756 C CA . PRO A 1 95 ? -0.866 14.302 2.915 1.00 20.61 96 PRO A CA 1
ATOM 757 C C . PRO A 1 95 ? 0.077 14.834 3.897 1.00 22.47 96 PRO A C 1
ATOM 758 O O . PRO A 1 95 ? -0.034 14.494 5.112 1.00 23.77 96 PRO A O 1
ATOM 762 N N . VAL A 1 96 ? 0.946 15.711 3.433 1.00 21.28 97 VAL A N 1
ATOM 763 C CA . VAL A 1 96 ? 1.957 16.373 4.286 1.00 20.57 97 VAL A CA 1
ATOM 764 C C . VAL A 1 96 ? 2.090 17.827 3.847 1.00 20.53 97 VAL A C 1
ATOM 765 O O . VAL A 1 96 ? 1.350 18.327 2.996 1.00 20.67 97 VAL A O 1
ATOM 769 N N . GLY A 1 97 ? 2.968 18.534 4.510 1.00 21.82 98 GLY A N 1
ATOM 770 C CA . GLY A 1 97 ? 3.299 19.930 4.106 1.00 20.67 98 GLY A CA 1
ATOM 771 C C . GLY A 1 97 ? 3.385 20.863 5.318 1.00 21.00 98 GLY A C 1
ATOM 772 O O . GLY A 1 97 ? 2.722 20.648 6.351 1.00 22.12 98 GLY A O 1
ATOM 773 N N . THR A 1 98 ? 4.031 22.003 5.047 1.00 21.85 99 THR A N 1
ATOM 774 C CA . THR A 1 98 ? 4.150 23.101 6.011 1.00 21.89 99 THR A CA 1
ATOM 775 C C . THR A 1 98 ? 3.168 24.214 5.852 1.00 19.88 99 THR A C 1
ATOM 776 O O . THR A 1 98 ? 3.155 25.130 6.710 1.00 21.80 99 THR A O 1
ATOM 780 N N . LEU A 1 99 ? 2.364 24.259 4.793 1.00 19.33 100 LEU A N 1
ATOM 781 C CA . LEU A 1 99 ? 1.435 25.378 4.553 1.00 18.53 100 LEU A CA 1
ATOM 782 C C . LEU A 1 99 ? 0.149 25.246 5.343 1.00 21.41 100 LEU A C 1
ATOM 783 O O . LEU A 1 99 ? -0.960 25.156 4.811 1.00 22.06 100 LEU A O 1
ATOM 788 N N . LEU A 1 100 ? 0.330 25.363 6.651 1.00 20.21 101 LEU A N 1
ATOM 789 C CA . LEU A 1 100 ? -0.710 25.142 7.654 1.00 22.48 101 LEU A CA 1
ATOM 790 C C . LEU A 1 100 ? -0.919 26.291 8.602 1.00 21.97 101 LEU A C 1
ATOM 791 O O . LEU A 1 100 ? 0.016 26.779 9.174 1.00 23.31 101 LEU A O 1
ATOM 796 N N . TYR A 1 101 ? -2.187 26.637 8.806 1.00 24.75 102 TYR A N 1
ATOM 797 C CA . TYR A 1 101 ? -2.526 27.764 9.714 1.00 24.48 102 TYR A CA 1
ATOM 798 C C . TYR A 1 101 ? -1.906 27.659 11.046 1.00 28.94 102 TYR A C 1
ATOM 799 O O . TYR A 1 101 ? -1.405 28.692 11.5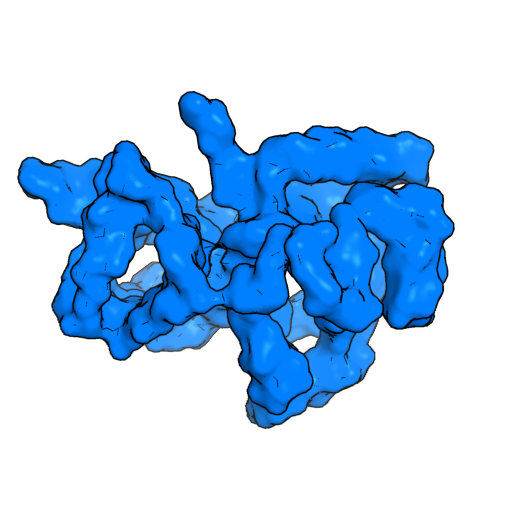21 1.00 27.64 102 TYR A O 1
ATOM 808 N N . ASP A 1 102 ? -1.897 26.485 11.662 1.00 28.54 103 ASP A N 1
ATOM 809 C CA . ASP A 1 102 ? -1.349 26.405 13.044 1.00 27.84 103 ASP A CA 1
ATOM 810 C C . ASP A 1 102 ? 0.134 26.470 13.139 1.00 31.94 103 ASP A C 1
ATOM 811 O O . ASP A 1 102 ? 0.696 26.410 14.262 1.00 30.21 103 ASP A O 1
ATOM 816 N N . ASN A 1 103 ? 0.873 26.552 12.026 1.00 26.31 104 ASN A N 1
ATOM 817 C CA . ASN A 1 103 ? 2.281 26.796 12.076 1.00 25.68 104 ASN A CA 1
ATOM 818 C C . ASN A 1 103 ? 2.575 28.331 12.233 1.00 26.27 104 ASN A C 1
ATOM 819 O O . ASN A 1 103 ? 3.754 28.690 12.305 1.00 26.70 104 ASN A O 1
ATOM 824 N N . LEU A 1 104 ? 1.503 29.116 12.255 1.00 27.26 105 LEU A N 1
ATOM 825 C CA . LEU A 1 104 ? 1.553 30.529 12.286 1.00 28.27 105 LEU A CA 1
ATOM 826 C C . LEU A 1 104 ? 0.928 30.980 13.570 1.00 29.60 105 LEU A C 1
ATOM 827 O O . LEU A 1 104 ? -0.160 30.567 13.951 1.00 28.26 105 LEU A O 1
ATOM 832 N N . LYS A 1 105 ? 1.599 31.949 14.201 1.00 28.36 106 LYS A N 1
ATOM 833 C CA . LYS A 1 105 ? 0.880 32.623 15.287 1.00 30.19 106 LYS A CA 1
ATOM 834 C C . LYS A 1 105 ? -0.386 33.316 14.808 1.00 30.84 106 LYS A C 1
ATOM 835 O O . LYS A 1 105 ? -0.439 33.831 13.683 1.00 30.11 106 LYS A O 1
ATOM 841 N N . PRO A 1 106 ? -1.404 33.475 15.616 1.00 28.89 107 PRO A N 1
ATOM 842 C CA . PRO A 1 106 ? -2.605 34.257 15.296 1.00 30.57 107 PRO A CA 1
ATOM 843 C C . PRO A 1 106 ? -2.282 35.693 14.859 1.00 31.22 107 PRO A C 1
ATOM 844 O O . PRO A 1 106 ? -1.284 36.274 15.315 1.00 33.28 107 PRO A O 1
ATOM 848 N N . GLY A 1 107 ? -3.054 36.190 13.910 1.00 29.63 108 GLY A N 1
ATOM 849 C CA . GLY A 1 107 ? -2.797 37.500 13.285 1.00 29.25 108 GLY A CA 1
ATOM 850 C C . GLY A 1 107 ? -3.996 38.076 12.636 1.00 27.83 108 GLY A C 1
ATOM 851 O O . GLY A 1 107 ? -5.109 37.555 12.709 1.00 31.65 108 GLY A O 1
ATOM 852 N N . LYS A 1 108 ? -3.784 39.162 11.877 1.00 26.32 109 LYS A N 1
ATOM 853 C CA . LYS A 1 108 ? -4.808 39.890 11.211 1.00 25.22 109 LYS A CA 1
ATOM 854 C C . LYS A 1 108 ? -4.943 39.724 9.657 1.00 23.12 109 LYS A C 1
ATOM 855 O O . LYS A 1 108 ? -6.015 39.747 9.109 1.00 25.08 109 LYS A O 1
ATOM 861 N N . HIS A 1 109 ? -3.742 39.670 9.086 1.00 25.96 110 HIS A N 1
ATOM 862 C CA . HIS A 1 109 ? -3.581 39.554 7.602 1.00 26.76 110 HIS A CA 1
ATOM 863 C C . HIS A 1 109 ? -2.777 38.357 7.311 1.00 21.49 110 HIS A C 1
ATOM 864 O O . HIS A 1 109 ? -1.807 38.080 7.925 1.00 22.82 110 HIS A O 1
ATOM 871 N N . LEU A 1 110 ? -3.326 37.552 6.328 1.00 22.45 111 LEU A N 1
ATOM 872 C CA . LEU A 1 110 ? -2.505 36.405 5.773 1.00 21.72 111 LEU A CA 1
ATOM 873 C C . LEU A 1 110 ? -2.142 36.696 4.329 1.00 20.09 111 LEU A C 1
ATOM 874 O O . LEU A 1 110 ? -3.043 36.809 3.530 1.00 19.77 111 LEU A O 1
ATOM 879 N N . TRP A 1 111 ? -0.872 36.843 4.100 1.00 20.01 112 TRP A N 1
ATOM 880 C CA . TRP A 1 111 ? -0.377 37.069 2.733 1.00 19.57 112 TRP A CA 1
ATOM 881 C C . TRP A 1 111 ? 0.072 35.735 2.169 1.00 19.47 112 TRP A C 1
ATOM 882 O O . TRP A 1 111 ? 0.988 35.084 2.660 1.00 19.57 112 TRP A O 1
ATOM 893 N N . LEU A 1 112 ? -0.587 35.382 1.056 1.00 18.52 113 LEU A N 1
ATOM 894 C CA . LEU A 1 112 ? -0.231 34.148 0.308 1.00 17.84 113 LEU A CA 1
ATOM 895 C C . LEU A 1 112 ? 0.633 34.594 -0.882 1.00 15.89 113 LEU A C 1
ATOM 896 O O . LEU A 1 112 ? 0.014 35.246 -1.789 1.00 18.39 113 LEU A O 1
ATOM 901 N N . LEU A 1 113 ? 1.886 34.373 -0.828 1.00 17.02 114 LEU A N 1
ATOM 902 C CA . LEU A 1 113 ? 2.846 34.903 -1.812 1.00 16.73 114 LEU A CA 1
ATOM 903 C C . LEU A 1 113 ? 3.298 33.789 -2.665 1.00 17.25 114 LEU A C 1
ATOM 904 O O . LEU A 1 113 ? 3.996 32.849 -2.275 1.00 17.19 114 LEU A O 1
ATOM 909 N N . SER A 1 114 ? 2.881 33.835 -4.002 1.00 17.57 115 SER A N 1
ATOM 910 C CA . SER A 1 114 ? 3.115 32.743 -4.907 1.00 17.10 115 SER A CA 1
ATOM 911 C C . SER A 1 114 ? 3.693 33.184 -6.260 1.00 17.03 115 SER A C 1
ATOM 912 O O . SER A 1 114 ? 3.406 34.320 -6.724 1.00 16.67 115 SER A O 1
ATOM 915 N N . THR A 1 115 ? 4.412 32.266 -6.864 1.00 15.73 116 THR A N 1
ATOM 916 C CA . THR A 1 115 ? 4.831 32.407 -8.258 1.00 18.26 116 THR A CA 1
ATOM 917 C C . THR A 1 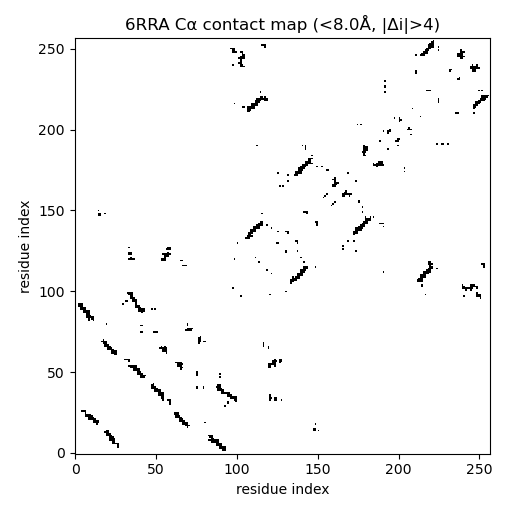115 ? 4.418 31.136 -8.971 1.00 16.15 116 THR A C 1
ATOM 918 O O . THR A 1 115 ? 4.424 30.047 -8.403 1.00 15.46 116 THR A O 1
ATOM 922 N N . GLY A 1 116 ? 4.087 31.216 -10.274 1.00 15.79 117 GLY A N 1
ATOM 923 C CA . GLY A 1 116 ? 3.909 30.067 -11.071 1.00 16.16 117 GLY A CA 1
ATOM 924 C C . GLY A 1 116 ? 2.859 29.089 -10.576 1.00 15.93 117 GLY A C 1
ATOM 925 O O . GLY A 1 116 ? 1.780 29.517 -10.139 1.00 16.96 117 GLY A O 1
ATOM 926 N N . THR A 1 117 ? 3.215 27.836 -10.532 1.00 16.19 118 THR A N 1
ATOM 927 C CA . THR A 1 117 ? 2.314 26.822 -10.036 1.00 15.93 118 THR A CA 1
ATOM 928 C C . THR A 1 117 ? 2.167 26.860 -8.549 1.00 16.93 118 THR A C 1
ATOM 929 O O . THR A 1 117 ? 1.365 26.119 -7.989 1.00 17.66 118 THR A O 1
ATOM 933 N N . GLY A 1 118 ? 2.977 27.673 -7.840 1.00 15.90 119 GLY A N 1
ATOM 934 C CA . GLY A 1 118 ? 2.825 27.850 -6.425 1.00 16.25 119 GLY A CA 1
ATOM 935 C C . GLY A 1 118 ? 1.559 28.423 -5.973 1.00 15.54 119 GLY A C 1
ATOM 936 O O . GLY A 1 118 ? 1.146 28.401 -4.778 1.00 16.95 119 GLY A O 1
ATOM 937 N N . LEU A 1 119 ? 0.702 28.904 -6.943 1.00 14.68 120 LEU A N 1
ATOM 938 C CA . LEU A 1 119 ? -0.681 29.187 -6.647 1.00 16.24 120 LEU A CA 1
ATOM 939 C C . LEU A 1 119 ? -1.448 27.964 -6.159 1.00 15.17 120 LEU A C 1
ATOM 940 O O . LEU A 1 119 ? -2.470 28.164 -5.412 1.00 15.99 120 LEU A O 1
ATOM 945 N N . ALA A 1 120 ? -1.056 26.796 -6.560 1.00 15.60 121 ALA A N 1
ATOM 946 C CA . ALA A 1 120 ? -1.908 25.608 -6.307 1.00 16.19 121 ALA A CA 1
ATOM 947 C C . ALA A 1 120 ? -2.481 25.407 -4.884 1.00 15.56 121 ALA A C 1
ATOM 948 O O . ALA A 1 120 ? -3.668 25.306 -4.742 1.00 17.53 121 ALA A O 1
ATOM 950 N N . PRO A 1 121 ? -1.590 25.404 -3.850 1.00 15.25 122 PRO A N 1
ATOM 951 C CA . PRO A 1 121 ? -2.206 25.187 -2.514 1.00 15.94 122 PRO A CA 1
ATOM 952 C C . PRO A 1 121 ? -3.030 26.265 -2.116 1.00 16.18 122 PRO A C 1
ATOM 953 O O . PRO A 1 121 ? -3.962 26.103 -1.264 1.00 17.73 122 PRO A O 1
ATOM 957 N N . PHE A 1 122 ? -2.789 27.465 -2.588 1.00 15.23 123 PHE A N 1
ATOM 958 C CA . PHE A 1 122 ? -3.641 28.587 -2.264 1.00 15.90 123 PHE A CA 1
ATOM 959 C C . PHE A 1 122 ? -4.997 28.573 -2.881 1.00 16.83 123 PHE A C 1
ATOM 960 O O . PHE A 1 122 ? -5.940 29.212 -2.341 1.00 17.80 123 PHE A O 1
ATOM 968 N N . LEU A 1 123 ? -5.226 27.864 -3.947 1.00 17.72 124 LEU A N 1
ATOM 969 C CA . LEU A 1 123 ? -6.540 27.649 -4.505 1.00 17.15 124 LEU A CA 1
ATOM 970 C C . LEU A 1 123 ? -7.400 26.838 -3.507 1.00 18.59 124 LEU A C 1
ATOM 971 O O . LEU A 1 123 ? -8.619 26.998 -3.529 1.00 19.06 124 LEU A O 1
ATOM 976 N N . SER A 1 124 ? -6.716 25.999 -2.747 1.00 16.36 125 SER A N 1
ATOM 977 C CA . SER A 1 124 ? -7.441 25.241 -1.664 1.00 17.70 125 SER A CA 1
ATOM 978 C C . SER A 1 124 ? -7.694 26.205 -0.562 1.00 18.48 125 SER A C 1
ATOM 979 O O . SER A 1 124 ? -8.792 26.281 -0.021 1.00 19.00 125 SER A O 1
ATOM 982 N N . ILE A 1 125 ? -6.689 26.881 -0.038 1.00 16.55 126 ILE A N 1
ATOM 983 C CA . ILE A 1 125 ? -6.831 27.766 1.145 1.00 17.55 126 ILE A CA 1
ATOM 984 C C . ILE A 1 125 ? -7.826 28.846 0.916 1.00 17.45 126 ILE A C 1
ATOM 985 O O . ILE A 1 125 ? -8.683 29.106 1.789 1.00 18.01 126 ILE A O 1
ATOM 990 N N . ILE A 1 126 ? -7.871 29.544 -0.210 1.00 18.16 127 ILE A N 1
ATOM 991 C CA . ILE A 1 126 ? -8.799 30.579 -0.426 1.00 17.27 127 ILE A CA 1
ATOM 992 C C . ILE A 1 126 ? -10.282 30.081 -0.575 1.00 19.07 127 ILE A C 1
ATOM 993 O O . ILE A 1 126 ? -11.232 30.896 -0.566 1.00 19.59 127 ILE A O 1
ATOM 998 N N . ARG A 1 127 ? -10.454 28.760 -0.671 1.00 19.21 128 ARG A N 1
ATOM 999 C CA . ARG A 1 127 ? -11.765 28.083 -0.697 1.00 20.40 128 ARG A CA 1
ATOM 1000 C C . ARG A 1 127 ? -12.083 27.430 0.648 1.00 19.69 128 ARG A C 1
ATOM 1001 O O . ARG A 1 127 ? -12.938 26.536 0.651 1.00 23.25 128 ARG A O 1
ATOM 1009 N N . ASP A 1 128 ? -11.368 27.750 1.701 1.00 18.94 129 ASP A N 1
ATOM 1010 C CA . ASP A 1 128 ? -11.529 27.143 3.043 1.00 19.46 129 ASP A CA 1
ATOM 1011 C C . ASP A 1 128 ? -12.238 28.211 3.880 1.00 21.74 129 ASP A C 1
ATOM 1012 O O . ASP A 1 128 ? -11.614 29.241 4.208 1.00 21.68 129 ASP A O 1
ATOM 1017 N N . LEU A 1 129 ? -13.450 27.918 4.416 1.00 20.92 130 LEU A N 1
ATOM 1018 C CA . LEU A 1 129 ? -14.069 28.882 5.368 1.00 21.31 130 LEU A CA 1
ATOM 1019 C C . LEU A 1 129 ? -13.163 29.206 6.477 1.00 19.87 130 LEU A C 1
ATOM 1020 O O . LEU A 1 129 ? -13.214 30.351 7.051 1.00 24.33 130 LEU A O 1
ATOM 1025 N N . GLU A 1 130 ? -12.355 28.297 6.956 1.00 21.66 131 GLU A N 1
ATOM 1026 C CA . GLU A 1 130 ? -11.492 28.537 8.105 1.00 24.69 131 GLU A CA 1
ATOM 1027 C C . GLU A 1 130 ? -10.563 29.707 7.973 1.00 26.36 131 GLU A C 1
ATOM 1028 O O . GLU A 1 130 ? -10.288 30.463 8.918 1.00 24.89 131 GLU A O 1
ATOM 1034 N N . VAL A 1 131 ? -10.033 29.914 6.780 1.00 22.96 132 VAL A N 1
ATOM 1035 C CA . VAL A 1 131 ? -9.072 30.992 6.661 1.00 22.99 132 VAL A CA 1
ATOM 1036 C C . VAL A 1 131 ? -9.723 32.336 6.937 1.00 23.61 132 VAL A C 1
ATOM 1037 O O . VAL A 1 131 ? -8.989 33.193 7.560 1.00 23.89 132 VAL A O 1
ATOM 1041 N N . TYR A 1 132 ? -10.975 32.551 6.534 1.00 23.20 133 TYR A N 1
ATOM 1042 C CA . TYR A 1 132 ? -11.750 33.804 6.679 1.00 22.47 133 TYR A CA 1
ATOM 1043 C C . TYR A 1 132 ? -12.174 34.015 8.129 1.00 26.28 133 TYR A C 1
ATOM 1044 O O . TYR A 1 132 ? -12.301 35.130 8.586 1.00 29.47 133 TYR A O 1
ATOM 1053 N N . GLU A 1 133 ? -12.318 32.935 8.839 1.00 27.34 134 GLU A N 1
ATOM 1054 C CA . GLU A 1 133 ? -12.560 33.070 10.280 1.00 29.58 134 GLU A CA 1
ATOM 1055 C C . GLU A 1 133 ? -11.253 33.431 11.036 1.00 30.03 134 GLU A C 1
ATOM 1056 O O . GLU A 1 133 ? -11.320 34.146 11.999 1.00 31.24 134 GLU A O 1
ATOM 1062 N N . ARG A 1 134 ? -10.069 33.034 10.610 1.00 26.12 135 ARG A N 1
ATOM 1063 C CA . ARG A 1 134 ? -8.875 33.268 11.327 1.00 27.01 135 ARG A CA 1
ATOM 1064 C C . ARG A 1 134 ? -8.259 34.636 11.005 1.00 28.73 135 ARG A C 1
ATOM 1065 O O . ARG A 1 134 ? -7.494 35.124 11.802 1.00 28.93 135 ARG A O 1
ATOM 1073 N N . PHE A 1 135 ? -8.518 35.135 9.805 1.00 24.95 136 PHE A N 1
ATOM 1074 C CA . PHE A 1 135 ? -7.830 36.328 9.316 1.00 22.07 136 PHE A CA 1
ATOM 1075 C C . PHE A 1 135 ? -8.785 37.295 8.752 1.00 23.32 136 PHE A C 1
ATOM 1076 O O . PHE A 1 135 ? -9.621 36.972 7.960 1.00 27.92 136 PHE A O 1
ATOM 1084 N N . GLU A 1 136 ? -8.688 38.601 9.117 1.00 27.84 137 GLU A N 1
ATOM 1085 C CA . GLU A 1 136 ? -9.556 39.606 8.545 1.00 25.63 137 GLU A CA 1
ATOM 1086 C C . GLU A 1 136 ? -9.364 39.899 7.045 1.00 23.95 137 GLU A C 1
ATOM 1087 O O . GLU A 1 136 ? -10.334 40.168 6.322 1.00 25.20 137 GLU A O 1
ATOM 1093 N N . LYS A 1 137 ? -8.065 39.811 6.626 1.00 24.26 138 LYS A N 1
ATOM 1094 C CA . LYS A 1 137 ? -7.758 39.883 5.179 1.00 25.11 138 LYS A CA 1
ATOM 1095 C C . LYS A 1 137 ? -6.833 38.771 4.826 1.00 20.66 138 LYS A C 1
ATOM 1096 O O . LYS A 1 137 ? -5.990 38.391 5.578 1.00 22.92 138 LYS A O 1
ATOM 1102 N N . VAL A 1 138 ? -7.113 38.259 3.583 1.00 22.20 139 VAL A N 1
ATOM 1103 C CA . VAL A 1 138 ? -6.232 37.237 2.977 1.00 22.02 139 VAL A CA 1
ATOM 1104 C C . VAL A 1 138 ? -5.826 37.903 1.631 1.00 18.51 139 VAL A C 1
ATOM 1105 O O . VAL A 1 138 ? -6.724 38.266 0.854 1.00 21.37 139 VAL A O 1
ATOM 1109 N N . ILE A 1 139 ? -4.538 38.008 1.404 1.00 19.61 140 ILE A N 1
ATOM 1110 C CA . ILE A 1 139 ? -3.972 38.667 0.241 1.00 19.34 140 ILE A CA 1
ATOM 1111 C C . ILE A 1 139 ? -3.214 37.640 -0.591 1.00 17.17 140 ILE A C 1
ATOM 1112 O O . ILE A 1 139 ? -2.255 37.100 -0.153 1.00 21.05 140 ILE A O 1
ATOM 1117 N N . LEU A 1 140 ? -3.833 37.367 -1.749 1.00 18.98 141 LEU A N 1
ATOM 1118 C CA . LEU A 1 140 ? -3.223 36.369 -2.645 1.00 19.68 141 LEU A CA 1
ATOM 1119 C C . LEU A 1 140 ? -2.439 37.065 -3.781 1.00 18.16 141 LEU A C 1
ATOM 1120 O O . LEU A 1 140 ? -3.072 37.644 -4.703 1.00 19.73 141 LEU A O 1
ATOM 1125 N N . VAL A 1 141 ? -1.155 36.959 -3.718 1.00 16.79 142 VAL A N 1
ATOM 1126 C CA . VAL A 1 141 ? -0.269 37.523 -4.757 1.00 16.55 142 VAL A CA 1
ATOM 1127 C C . VAL A 1 141 ? 0.079 36.337 -5.642 1.00 17.66 142 VAL A C 1
ATOM 1128 O O . VAL A 1 141 ? 0.584 35.305 -5.155 1.00 17.99 142 VAL A O 1
ATOM 1132 N N . HIS A 1 142 ? -0.053 36.509 -6.986 1.00 16.39 143 HIS A N 1
ATOM 1133 C CA . HIS A 1 142 ? 0.319 35.500 -7.932 1.00 15.71 143 HIS A CA 1
ATOM 1134 C C . HIS A 1 142 ? 1.204 36.144 -8.996 1.00 17.89 143 HIS A C 1
ATOM 1135 O O . HIS A 1 142 ? 0.656 36.955 -9.791 1.00 17.13 143 HIS A O 1
ATOM 1142 N N . GLY A 1 143 ? 2.469 35.821 -9.028 1.00 16.66 144 GLY A N 1
ATOM 1143 C CA . GLY A 1 143 ? 3.398 36.405 -10.011 1.00 17.06 144 GLY A CA 1
ATOM 1144 C C . GLY A 1 143 ? 3.775 35.447 -11.078 1.00 16.68 144 GLY A C 1
ATOM 1145 O O . GLY A 1 143 ? 4.159 34.288 -10.862 1.00 16.95 144 GLY A O 1
ATOM 1146 N N . VAL A 1 144 ? 3.654 35.912 -12.367 1.00 16.68 145 VAL A N 1
ATOM 1147 C CA . VAL A 1 144 ? 3.951 35.135 -13.540 1.00 15.67 145 VAL A CA 1
ATOM 1148 C C . VAL A 1 144 ? 4.660 36.008 -14.615 1.00 17.15 145 VAL A C 1
ATOM 1149 O O . VAL A 1 144 ? 4.595 37.223 -14.524 1.00 17.35 145 VAL A O 1
ATOM 1153 N N . ARG A 1 145 ? 5.231 35.341 -15.605 1.00 16.81 146 ARG A N 1
ATOM 1154 C CA . ARG A 1 145 ? 5.818 36.052 -16.725 1.00 18.40 146 ARG A CA 1
ATOM 1155 C C . ARG A 1 145 ? 4.833 36.613 -17.695 1.00 19.21 146 ARG A C 1
ATOM 1156 O O . ARG A 1 145 ? 5.083 37.716 -18.218 1.00 19.29 146 ARG A O 1
ATOM 1164 N N . GLN A 1 146 ? 3.798 35.871 -18.052 1.00 17.44 147 GLN A N 1
ATOM 1165 C CA . GLN A 1 146 ? 2.846 36.187 -19.194 1.00 16.81 147 GLN A CA 1
ATOM 1166 C C . GLN A 1 146 ? 1.448 36.288 -18.623 1.00 19.26 147 GLN A C 1
ATOM 1167 O O . GLN A 1 146 ? 1.090 35.521 -17.725 1.00 18.29 147 GLN A O 1
ATOM 1173 N N . VAL A 1 147 ? 0.618 37.124 -19.215 1.00 17.40 148 VAL A N 1
ATOM 1174 C CA . VAL A 1 147 ? -0.734 37.293 -18.721 1.00 17.01 148 VAL A CA 1
ATOM 1175 C C . VAL A 1 147 ? -1.513 36.005 -18.803 1.00 16.94 148 VAL A C 1
ATOM 1176 O O . VAL A 1 147 ? -2.302 35.695 -17.871 1.00 18.22 148 VAL A O 1
ATOM 1180 N N . ALA A 1 148 ? -1.335 35.195 -19.815 1.00 17.72 149 ALA A N 1
ATOM 1181 C CA . ALA A 1 148 ? -2.065 33.923 -19.957 1.00 18.26 149 ALA A CA 1
ATOM 1182 C C . ALA A 1 148 ? -1.641 32.889 -18.904 1.00 16.59 149 ALA A C 1
ATOM 1183 O O . ALA A 1 148 ? -2.387 31.911 -18.675 1.00 18.94 149 ALA A O 1
ATOM 1185 N N . GLU A 1 149 ? -0.571 33.154 -18.181 1.00 15.99 150 GLU A N 1
ATOM 1186 C CA . GLU A 1 149 ? -0.121 32.246 -17.080 1.00 17.36 150 GLU A CA 1
ATOM 1187 C C . GLU A 1 149 ? -0.876 32.560 -15.796 1.00 16.68 150 GLU A C 1
ATOM 1188 O O . GLU A 1 149 ? -0.698 31.802 -14.812 1.00 16.84 150 GLU A O 1
ATOM 1194 N N . LEU A 1 150 ? -1.673 33.619 -15.767 1.00 15.95 151 LEU A N 1
ATOM 1195 C CA . LEU A 1 150 ? -2.529 33.888 -14.590 1.00 15.91 151 LEU A CA 1
ATOM 1196 C C . LEU A 1 150 ? -3.728 32.882 -14.554 1.00 18.58 151 LEU A C 1
ATOM 1197 O O . LEU A 1 150 ? -4.881 33.224 -14.793 1.00 17.76 151 LEU A O 1
ATOM 1202 N N . ALA A 1 151 ? -3.412 31.636 -14.346 1.00 16.91 152 ALA A N 1
ATOM 1203 C CA . ALA A 1 151 ? -4.378 30.565 -14.220 1.00 16.13 152 ALA A CA 1
ATOM 1204 C C . ALA A 1 151 ? -5.431 30.977 -13.152 1.00 16.41 152 ALA A C 1
ATOM 1205 O O . ALA A 1 151 ? -5.074 31.582 -12.122 1.00 17.35 152 ALA A O 1
ATOM 1207 N N . TYR A 1 152 ? -6.713 30.686 -13.423 1.00 16.23 153 TYR A N 1
ATOM 1208 C CA . TYR A 1 152 ? -7.752 30.943 -12.474 1.00 16.60 153 TYR A CA 1
ATOM 1209 C C . TYR A 1 152 ? -8.055 32.411 -12.302 1.00 17.22 153 TYR A C 1
ATOM 1210 O O . TYR A 1 152 ? -8.852 32.782 -11.445 1.00 18.64 153 TYR A O 1
ATOM 1219 N N . THR A 1 153 ? -7.529 33.350 -13.137 1.00 16.59 154 THR A N 1
ATOM 1220 C CA . THR A 1 153 ? -7.729 34.742 -12.827 1.00 18.51 154 THR A CA 1
ATOM 1221 C C . THR A 1 153 ? -9.237 35.185 -12.960 1.00 17.90 154 THR A C 1
ATOM 1222 O O . THR A 1 153 ? -9.717 35.911 -12.093 1.00 18.40 154 THR A O 1
ATOM 1226 N N . ASP A 1 154 ? -9.925 34.640 -13.949 1.00 19.00 155 ASP A N 1
ATOM 1227 C CA . ASP A 1 154 ? -11.365 34.956 -14.104 1.00 21.29 155 ASP A CA 1
ATOM 1228 C C . ASP A 1 154 ? -12.124 34.258 -12.994 1.00 20.13 155 ASP A C 1
ATOM 1229 O O . ASP A 1 154 ? -13.043 34.843 -12.400 1.00 22.02 155 ASP A O 1
ATOM 1234 N N . PHE A 1 155 ? -11.751 33.016 -12.633 1.00 18.98 156 PHE A N 1
ATOM 1235 C CA . PHE A 1 155 ? -12.471 32.342 -11.566 1.00 20.20 156 PHE A CA 1
ATOM 1236 C C . PHE A 1 155 ? -12.328 33.122 -10.327 1.00 20.63 156 PHE A C 1
ATOM 1237 O O . PHE A 1 155 ? -13.347 33.417 -9.557 1.00 20.96 156 PHE A O 1
ATOM 1245 N N . ILE A 1 156 ? -11.167 33.544 -9.905 1.00 18.68 157 ILE A N 1
ATOM 1246 C CA . ILE A 1 156 ? -10.905 34.201 -8.668 1.00 19.29 157 ILE A CA 1
ATOM 1247 C C . ILE A 1 156 ? -11.597 35.577 -8.611 1.00 19.55 157 ILE A C 1
ATOM 1248 O O . ILE A 1 156 ? -12.192 35.909 -7.621 1.00 21.89 157 ILE A O 1
ATOM 1253 N N . SER A 1 157 ? -11.489 36.318 -9.685 1.00 19.74 158 SER A N 1
ATOM 1254 C CA . SER A 1 157 ? -11.988 37.704 -9.725 1.00 21.71 158 SER A CA 1
ATOM 1255 C C . SER A 1 157 ? -13.496 37.766 -9.870 1.00 23.06 158 SER A C 1
ATOM 1256 O O . SER A 1 157 ? -14.090 38.686 -9.301 1.00 23.41 158 SER A O 1
ATOM 1259 N N . ASN A 1 158 ? -14.051 36.860 -10.631 1.00 22.58 159 ASN A N 1
ATOM 1260 C CA . ASN A 1 158 ? -15.464 36.994 -11.157 1.00 23.44 159 ASN A CA 1
ATOM 1261 C C . ASN A 1 158 ? -16.383 35.921 -10.587 1.00 29.86 159 ASN A C 1
ATOM 1262 O O . ASN A 1 158 ? -17.569 36.227 -10.375 1.00 32.14 159 ASN A O 1
ATOM 1267 N N . GLU A 1 159 ? -15.923 34.696 -10.421 1.00 23.58 160 GLU A N 1
ATOM 1268 C CA . GLU A 1 159 ? -16.817 33.548 -10.045 1.00 24.09 160 GLU A CA 1
ATOM 1269 C C . GLU A 1 159 ? -16.773 33.320 -8.608 1.00 23.58 160 GLU A C 1
ATOM 1270 O O . GLU A 1 159 ? -17.849 33.219 -7.917 1.00 24.32 160 GLU A O 1
ATOM 1276 N N . LEU A 1 160 ? -15.628 33.269 -7.979 1.00 22.56 161 LEU A N 1
ATOM 1277 C CA . LEU A 1 160 ? -15.496 32.956 -6.585 1.00 23.54 161 LEU A CA 1
ATOM 1278 C C . LEU A 1 160 ? -16.272 33.952 -5.678 1.00 25.91 161 LEU A C 1
ATOM 1279 O O . LEU A 1 160 ? -16.907 33.542 -4.641 1.00 23.94 161 LEU A O 1
ATOM 1284 N N . PRO A 1 161 ? -16.328 35.281 -5.983 1.00 25.18 162 PRO A N 1
ATOM 1285 C CA . PRO A 1 161 ? -17.093 36.197 -5.106 1.00 25.89 162 PRO A CA 1
ATOM 1286 C C . PRO A 1 161 ? -18.600 35.924 -5.176 1.00 25.15 162 PRO A C 1
ATOM 1287 O O . PRO A 1 161 ? -19.297 36.467 -4.249 1.00 29.39 162 PRO A O 1
ATOM 1291 N N . GLN A 1 162 ? -19.060 35.145 -6.160 1.00 23.17 163 GLN A N 1
ATOM 1292 C CA . GLN A 1 162 ? -20.473 34.723 -6.299 1.00 27.96 163 GLN A CA 1
ATOM 1293 C C . GLN A 1 162 ? -20.773 33.401 -5.635 1.00 25.62 163 GLN A C 1
ATOM 1294 O O . GLN A 1 162 ? -21.951 32.981 -5.620 1.00 27.43 163 GLN A O 1
ATOM 1300 N N . ASP A 1 163 ? -19.751 32.752 -5.035 1.00 24.67 164 ASP A N 1
ATOM 1301 C CA . ASP A 1 163 ? -19.958 31.401 -4.451 1.00 23.58 164 ASP A CA 1
ATOM 1302 C C . ASP A 1 163 ? -21.030 31.507 -3.343 1.00 23.35 164 ASP A C 1
ATOM 1303 O O . ASP A 1 163 ? -20.983 32.381 -2.526 1.00 23.14 164 ASP A O 1
ATOM 1308 N N . GLU A 1 164 ? -21.916 30.527 -3.335 1.00 22.67 165 GLU A N 1
ATOM 1309 C CA . GLU A 1 164 ? -23.030 30.490 -2.276 1.00 22.93 165 GLU A CA 1
ATOM 1310 C C . GLU A 1 164 ? -22.445 30.630 -0.890 1.00 21.98 165 GLU A C 1
ATOM 1311 O O . GLU A 1 164 ? -22.971 31.362 -0.010 1.00 26.31 165 GLU A O 1
ATOM 1317 N N . PHE A 1 165 ? -21.431 29.869 -0.576 1.00 24.45 166 PHE A N 1
ATOM 1318 C CA . PHE A 1 165 ? -20.895 29.675 0.756 1.00 26.94 166 PHE A CA 1
ATOM 1319 C C . PHE A 1 165 ? -19.730 30.580 1.109 1.00 29.18 166 PHE A C 1
ATOM 1320 O O . PHE A 1 165 ? -19.543 30.900 2.239 1.00 31.69 166 PHE A O 1
ATOM 1328 N N . LEU A 1 166 ? -18.905 30.879 0.120 1.00 24.49 167 LEU A N 1
ATOM 1329 C CA . LEU A 1 166 ? -17.666 31.684 0.320 1.00 25.09 167 LEU A CA 1
ATOM 1330 C C . LEU A 1 166 ? -17.795 33.127 -0.216 1.00 23.48 167 LEU A C 1
ATOM 1331 O O . LEU A 1 166 ? -16.922 33.937 0.174 1.00 25.20 167 LEU A O 1
ATOM 1336 N N . GLY A 1 167 ? -18.759 33.452 -1.042 1.00 23.83 168 GLY A N 1
ATOM 1337 C CA . GLY A 1 167 ? -18.770 34.711 -1.814 1.00 25.98 168 GLY A CA 1
ATOM 1338 C C . GLY A 1 167 ? -18.655 35.977 -0.991 1.00 32.30 168 GLY A C 1
ATOM 1339 O O . GLY A 1 167 ? -17.810 36.856 -1.251 1.00 30.09 168 GLY A O 1
ATOM 1340 N N . GLU A 1 168 ? -19.447 36.073 0.070 1.00 32.83 169 GLU A N 1
ATOM 1341 C CA . GLU A 1 168 ? -19.388 37.277 0.866 1.00 33.83 169 GLU A CA 1
ATOM 1342 C C . GLU A 1 168 ? -18.085 37.399 1.629 1.00 30.77 169 GLU A C 1
ATOM 1343 O O . GLU A 1 168 ? -17.495 38.477 1.693 1.00 31.42 169 GLU A O 1
ATOM 1349 N N . MET A 1 169 ? -17.548 36.307 2.128 1.00 27.15 170 MET A N 1
ATOM 1350 C CA . MET A 1 169 ? -16.260 36.346 2.788 1.00 27.52 170 MET A CA 1
ATOM 1351 C C . MET A 1 169 ? -15.203 36.789 1.775 1.00 26.51 170 MET A C 1
ATOM 1352 O O . MET A 1 169 ? -14.375 37.615 2.092 1.00 26.33 170 MET A O 1
ATOM 1357 N N . VAL A 1 170 ? -15.226 36.200 0.615 1.00 26.16 171 VAL A N 1
ATOM 1358 C CA . VAL A 1 170 ? -14.254 36.568 -0.447 1.00 25.61 171 VAL A CA 1
ATOM 1359 C C . VAL A 1 170 ? -14.390 38.067 -0.873 1.00 26.45 171 VAL A C 1
ATOM 1360 O O . VAL A 1 170 ? -13.344 38.773 -0.938 1.00 25.15 171 VAL A O 1
ATOM 1364 N N . LYS A 1 171 ? -15.635 38.553 -1.120 1.00 26.02 172 LYS A N 1
ATOM 1365 C CA . LYS A 1 171 ? -15.810 39.963 -1.463 1.00 27.31 172 LYS A CA 1
ATOM 1366 C C . LYS A 1 171 ? -15.200 40.845 -0.376 1.00 28.19 172 LYS A C 1
ATOM 1367 O O . LYS A 1 171 ? -14.565 41.858 -0.645 1.00 28.38 172 LYS A O 1
ATOM 1373 N N . ASN A 1 172 ? -15.451 40.506 0.868 1.00 27.41 173 ASN A N 1
ATOM 1374 C CA . ASN A 1 172 ? -15.013 41.341 1.977 1.00 28.80 173 ASN A CA 1
ATOM 1375 C C . ASN A 1 172 ? -13.554 41.210 2.462 1.00 31.12 173 ASN A C 1
ATOM 1376 O O . ASN A 1 172 ? -12.973 42.106 3.119 1.00 27.99 173 ASN A O 1
ATOM 1381 N N . GLN A 1 173 ? -12.934 40.027 2.237 1.00 23.65 174 GLN A N 1
ATOM 1382 C CA . GLN A 1 173 ? -11.728 39.672 2.916 1.00 23.21 174 GLN A CA 1
ATOM 1383 C C . GLN A 1 173 ? -10.555 39.275 1.968 1.00 21.43 174 GLN A C 1
ATOM 1384 O O . GLN A 1 173 ? -9.506 39.330 2.408 1.00 22.91 174 GLN A O 1
ATOM 1390 N N . LEU A 1 174 ? -10.902 38.746 0.811 1.00 23.80 175 LEU A N 1
ATOM 1391 C CA . LEU A 1 174 ? -9.835 38.345 -0.142 1.00 21.09 175 LEU A CA 1
ATOM 1392 C C . LEU A 1 174 ? -9.431 39.514 -1.023 1.00 21.05 175 LEU A C 1
ATOM 1393 O O . LEU A 1 174 ? -10.275 40.082 -1.762 1.00 22.20 175 LEU A O 1
ATOM 1398 N N . ILE A 1 175 ? -8.115 39.737 -1.027 1.00 21.51 176 ILE A N 1
ATOM 1399 C CA . ILE A 1 175 ? -7.533 40.707 -1.949 1.00 21.18 176 ILE A CA 1
ATOM 1400 C C . ILE A 1 175 ? -6.634 39.897 -2.931 1.00 17.44 176 ILE A C 1
ATOM 1401 O O . ILE A 1 175 ? -5.675 39.389 -2.509 1.00 21.33 176 ILE A O 1
ATOM 1406 N N . TYR A 1 176 ? -7.099 39.816 -4.124 1.00 20.41 177 TYR A N 1
ATOM 1407 C CA . TYR A 1 176 ? -6.337 39.169 -5.249 1.00 19.44 177 TYR A CA 1
ATOM 1408 C C . TYR A 1 176 ? -5.477 40.122 -6.009 1.00 19.85 177 TYR A C 1
ATOM 1409 O O . TYR A 1 176 ? -5.989 41.107 -6.542 1.00 22.36 177 TYR A O 1
ATOM 1418 N N . TYR A 1 177 ? -4.188 39.803 -6.015 1.00 18.85 178 TYR A N 1
ATOM 1419 C CA . TYR A 1 177 ? -3.161 40.701 -6.573 1.00 17.50 178 TYR A CA 1
ATOM 1420 C C . TYR A 1 177 ? -2.273 39.912 -7.608 1.00 16.36 178 TYR A C 1
ATOM 1421 O O . TYR A 1 177 ? -1.215 39.424 -7.263 1.00 17.77 178 TYR A O 1
ATOM 1430 N N . PRO A 1 178 ? -2.790 39.688 -8.804 1.00 17.15 179 PRO A N 1
ATOM 1431 C CA . PRO A 1 178 ? -1.968 39.143 -9.905 1.00 16.06 179 PRO A CA 1
ATOM 1432 C C . PRO A 1 178 ? -0.950 40.157 -10.346 1.00 18.63 179 PRO A C 1
ATOM 1433 O O . PRO A 1 178 ? -1.245 41.348 -10.467 1.00 18.57 179 PRO A O 1
ATOM 1437 N N . THR A 1 179 ? 0.242 39.678 -10.690 1.00 16.89 180 THR A N 1
ATOM 1438 C CA . THR A 1 179 ? 1.268 40.573 -11.234 1.00 15.85 180 THR A CA 1
ATOM 1439 C C . THR A 1 179 ? 2.034 39.784 -12.261 1.00 17.11 180 THR A C 1
ATOM 1440 O O . THR A 1 179 ? 2.322 38.586 -12.167 1.00 17.80 180 THR A O 1
ATOM 1444 N N . VAL A 1 180 ? 2.485 40.579 -13.299 1.00 16.51 181 VAL A N 1
ATOM 1445 C CA . VAL A 1 180 ? 3.098 40.034 -14.490 1.00 16.17 181 VAL A CA 1
ATOM 1446 C C . VAL A 1 180 ? 4.427 40.710 -14.784 1.00 18.07 181 VAL A C 1
ATOM 1447 O O . VAL A 1 180 ? 4.499 41.918 -14.676 1.00 20.54 181 VAL A O 1
ATOM 1451 N N . THR A 1 181 ? 5.421 39.969 -15.194 1.00 17.67 182 THR A N 1
ATOM 1452 C CA . THR A 1 181 ? 6.709 40.598 -15.425 1.00 18.10 182 THR A CA 1
ATOM 1453 C C . THR A 1 181 ? 7.088 40.839 -16.870 1.00 18.91 182 THR A C 1
ATOM 1454 O O . THR A 1 181 ? 7.841 41.826 -17.022 1.00 20.33 182 THR A O 1
ATOM 1458 N N . ARG A 1 182 ? 6.623 40.089 -17.858 1.00 17.18 183 ARG A N 1
ATOM 1459 C CA . ARG A 1 182 ? 7.245 40.160 -19.214 1.00 16.55 183 ARG A CA 1
ATOM 1460 C C . ARG A 1 182 ? 6.228 40.527 -20.292 1.00 18.25 183 ARG A C 1
ATOM 1461 O O . ARG A 1 182 ? 6.549 40.352 -21.477 1.00 22.56 183 ARG A O 1
ATOM 1469 N N . GLU A 1 183 ? 5.051 41.024 -19.907 1.00 18.52 184 GLU A N 1
ATOM 1470 C CA . GLU A 1 183 ? 4.038 41.513 -20.874 1.00 18.11 184 GLU A CA 1
ATOM 1471 C C . GLU A 1 183 ? 3.301 42.656 -20.176 1.00 19.39 184 GLU A C 1
ATOM 1472 O O . GLU A 1 183 ? 3.215 42.787 -18.960 1.00 19.61 184 GLU A O 1
ATOM 1478 N N . PRO A 1 184 ? 2.717 43.589 -20.989 1.00 18.73 185 PRO A N 1
ATOM 1479 C CA . PRO A 1 184 ? 1.948 44.635 -20.488 1.00 18.16 185 PRO A CA 1
ATOM 1480 C C . PRO A 1 184 ? 0.729 44.112 -19.736 1.00 21.04 185 PRO A C 1
ATOM 1481 O O . PRO A 1 184 ? -0.007 43.249 -20.219 1.00 20.52 185 PRO A O 1
ATOM 1485 N N . TYR A 1 185 ? 0.577 44.664 -18.571 1.00 18.97 186 TYR A N 1
ATOM 1486 C CA . TYR A 1 185 ? -0.520 44.318 -17.655 1.00 17.32 186 TYR A CA 1
ATOM 1487 C C . TYR A 1 185 ? -0.587 45.427 -16.658 1.00 18.04 186 TYR A C 1
ATOM 1488 O O . TYR A 1 185 ? 0.367 46.137 -16.357 1.00 19.10 186 TYR A O 1
ATOM 1497 N N . LYS A 1 186 ? -1.770 45.626 -16.024 1.00 19.52 187 LYS A N 1
ATOM 1498 C CA . LYS A 1 186 ? -2.024 46.712 -15.117 1.00 22.34 187 LYS A CA 1
ATOM 1499 C C . LYS A 1 186 ? -1.183 46.673 -13.870 1.00 20.05 187 LYS A C 1
ATOM 1500 O O . LYS A 1 186 ? -0.942 47.680 -13.242 1.00 22.56 187 LYS A O 1
ATOM 1506 N N . THR A 1 187 ? -0.661 45.490 -13.496 1.00 19.53 188 THR A N 1
ATOM 1507 C CA . THR A 1 187 ? 0.169 45.291 -12.331 1.00 20.38 188 THR A CA 1
ATOM 1508 C C . THR A 1 187 ? 1.407 44.553 -12.773 1.00 18.81 188 THR A C 1
ATOM 1509 O O . THR A 1 187 ? 1.294 43.385 -13.253 1.00 19.65 188 THR A O 1
ATOM 1513 N N . ARG A 1 188 ? 2.570 45.120 -12.587 1.00 20.32 189 ARG A N 1
ATOM 1514 C CA . ARG A 1 188 ? 3.797 44.525 -13.056 1.00 20.07 189 ARG A CA 1
ATOM 1515 C C . ARG A 1 188 ? 4.871 44.401 -12.012 1.00 19.99 189 ARG A C 1
ATOM 1516 O O . ARG A 1 188 ? 4.933 45.240 -11.071 1.00 22.69 189 ARG A O 1
ATOM 1524 N N . GLY A 1 189 ? 5.673 43.345 -12.120 1.00 18.46 190 GLY A N 1
ATOM 1525 C CA . GLY A 1 189 ? 6.814 43.191 -11.242 1.00 19.33 190 GLY A CA 1
ATOM 1526 C C . GLY A 1 189 ? 6.891 41.836 -10.543 1.00 19.63 190 GLY A C 1
ATOM 1527 O O . GLY A 1 189 ? 5.860 41.114 -10.441 1.00 20.30 190 GLY A O 1
ATOM 1528 N N . ARG A 1 190 ? 8.034 41.634 -9.905 1.00 19.67 191 ARG A N 1
ATOM 1529 C CA . ARG A 1 190 ? 8.271 40.565 -8.970 1.00 19.95 191 ARG A CA 1
ATOM 1530 C C . ARG A 1 190 ? 7.786 40.957 -7.608 1.00 20.65 191 ARG A C 1
ATOM 1531 O O . ARG A 1 190 ? 7.922 42.092 -7.178 1.00 21.17 191 ARG A O 1
ATOM 1539 N N . LEU A 1 191 ? 7.267 39.986 -6.831 1.00 18.86 192 LEU A N 1
ATOM 1540 C CA . LEU A 1 191 ? 6.759 40.316 -5.525 1.00 19.83 192 LEU A CA 1
ATOM 1541 C C . LEU A 1 191 ? 7.861 40.754 -4.555 1.00 18.91 192 LEU A C 1
ATOM 1542 O O . LEU A 1 191 ? 7.553 41.533 -3.670 1.00 21.83 192 LEU A O 1
ATOM 1547 N N . THR A 1 192 ? 9.082 40.298 -4.774 1.00 19.94 193 THR A N 1
ATOM 1548 C CA . THR A 1 192 ? 10.258 40.731 -4.017 1.00 20.32 193 THR A CA 1
ATOM 1549 C C . THR A 1 192 ? 10.448 42.255 -4.201 1.00 23.22 193 THR A C 1
ATOM 1550 O O . THR A 1 192 ? 10.432 43.005 -3.172 1.00 23.33 193 THR A O 1
ATOM 1554 N N . ASP A 1 193 ? 10.488 42.674 -5.452 1.00 22.36 194 ASP A N 1
ATOM 1555 C CA . ASP A 1 193 ? 10.676 44.133 -5.782 1.00 21.55 194 ASP A CA 1
ATOM 1556 C C . ASP A 1 193 ? 9.502 44.930 -5.261 1.00 24.89 194 ASP A C 1
ATOM 1557 O O . ASP A 1 193 ? 9.649 46.061 -4.726 1.00 26.68 194 ASP A O 1
ATOM 1562 N N . LEU A 1 194 ? 8.278 44.397 -5.386 1.00 21.92 195 LEU A N 1
ATOM 1563 C CA . LEU A 1 194 ? 7.085 45.138 -4.934 1.00 22.57 195 LEU A CA 1
ATOM 1564 C C . LEU A 1 194 ? 6.994 45.305 -3.408 1.00 23.68 195 LEU A C 1
ATOM 1565 O O . LEU A 1 194 ? 6.478 46.291 -2.907 1.00 23.34 195 LEU A O 1
ATOM 1570 N N . ILE A 1 195 ? 7.562 44.355 -2.658 1.00 22.71 196 ILE A N 1
ATOM 1571 C CA . ILE A 1 195 ? 7.686 44.505 -1.217 1.00 23.29 196 ILE A CA 1
ATOM 1572 C C . ILE A 1 195 ? 8.765 45.560 -0.888 1.00 27.44 196 ILE A C 1
ATOM 1573 O O . ILE A 1 195 ? 8.507 46.441 -0.038 1.00 28.44 196 ILE A O 1
ATOM 1578 N N . ARG A 1 196 ? 9.917 45.446 -1.531 1.00 26.37 197 ARG A N 1
ATOM 1579 C CA . ARG A 1 196 ? 11.019 46.404 -1.174 1.00 26.73 197 ARG A CA 1
ATOM 1580 C C . ARG A 1 196 ? 10.653 47.823 -1.516 1.00 28.90 197 ARG A C 1
ATOM 1581 O O . ARG A 1 196 ? 11.022 48.757 -0.766 1.00 34.08 197 ARG A O 1
ATOM 1589 N N . SER A 1 197 ? 9.968 48.049 -2.605 1.00 28.71 198 SER A N 1
ATOM 1590 C CA . SER A 1 197 ? 9.584 49.460 -2.986 1.00 28.60 198 SER A CA 1
ATOM 1591 C C . SER A 1 197 ? 8.433 49.964 -2.163 1.00 33.53 198 SER A C 1
ATOM 1592 O O . SER A 1 197 ? 8.227 51.180 -2.164 1.00 35.51 198 SER A O 1
ATOM 1595 N N . GLY A 1 198 ? 7.618 49.107 -1.481 1.00 27.06 199 GLY A N 1
ATOM 1596 C CA . GLY A 1 198 ? 6.369 49.545 -0.819 1.00 29.72 199 GLY A CA 1
ATOM 1597 C C . GLY A 1 198 ? 5.165 49.518 -1.735 1.00 24.62 199 GLY A C 1
ATOM 1598 O O . GLY A 1 198 ? 4.037 49.744 -1.242 1.00 27.52 199 GLY A O 1
ATOM 1599 N N . GLN A 1 199 ? 5.374 49.297 -3.053 1.00 25.35 200 GLN A N 1
ATOM 1600 C CA . GLN A 1 199 ? 4.295 49.310 -4.032 1.00 25.31 200 GLN A CA 1
ATOM 1601 C C . GLN A 1 199 ? 3.182 48.291 -3.657 1.00 26.12 200 GLN A C 1
ATOM 1602 O O . GLN A 1 199 ? 2.000 48.556 -3.830 1.00 24.28 200 GLN A O 1
ATOM 1608 N N . LEU A 1 200 ? 3.598 47.105 -3.202 1.00 24.69 201 LEU A N 1
ATOM 1609 C CA . LEU A 1 200 ? 2.533 46.088 -2.872 1.00 22.67 201 LEU A CA 1
ATOM 1610 C C . LEU A 1 200 ? 1.500 46.613 -1.914 1.00 23.68 201 LEU A C 1
ATOM 1611 O O . LEU A 1 200 ? 0.336 46.522 -2.103 1.00 22.94 201 LEU A O 1
ATOM 1616 N N . PHE A 1 201 ? 1.997 47.279 -0.871 1.00 23.18 202 PHE A N 1
ATOM 1617 C CA . PHE A 1 201 ? 1.147 47.760 0.222 1.00 24.60 202 PHE A CA 1
ATOM 1618 C C . PHE A 1 201 ? 0.226 48.889 -0.211 1.00 27.09 202 PHE A C 1
ATOM 1619 O O . PHE A 1 201 ? -0.992 48.927 0.076 1.00 27.99 202 PHE A O 1
ATOM 1627 N N . LYS A 1 202 ? 0.800 49.803 -0.976 1.00 26.05 203 LYS A N 1
ATOM 1628 C CA . LYS A 1 202 ? 0.006 50.913 -1.553 1.00 25.49 203 LYS A CA 1
ATOM 1629 C C . LYS A 1 202 ? -1.064 50.393 -2.478 1.00 26.64 203 LYS A C 1
ATOM 1630 O O . LYS A 1 202 ? -2.213 50.838 -2.468 1.00 29.13 203 LYS A O 1
ATOM 1636 N N . ASP A 1 203 ? -0.745 49.409 -3.322 1.00 25.26 204 ASP A N 1
ATOM 1637 C CA . ASP A 1 203 ? -1.753 48.946 -4.280 1.00 26.28 204 ASP A CA 1
ATOM 1638 C C . ASP A 1 203 ? -2.900 48.148 -3.603 1.00 24.39 204 ASP A C 1
ATOM 1639 O O . ASP A 1 203 ? -4.028 48.272 -4.014 1.00 29.09 204 ASP A O 1
ATOM 1644 N N . VAL A 1 204 ? -2.567 47.366 -2.594 1.00 23.76 205 VAL A N 1
ATOM 1645 C CA . VAL A 1 204 ? -3.641 46.601 -1.892 1.00 24.90 205 VAL A CA 1
ATOM 1646 C C . VAL A 1 204 ? -4.279 47.397 -0.774 1.00 27.42 205 VAL A C 1
ATOM 1647 O O . VAL A 1 204 ? -5.314 47.006 -0.280 1.00 28.93 205 VAL A O 1
ATOM 1651 N N . GLY A 1 205 ? -3.708 48.560 -0.404 1.00 25.41 206 GLY A N 1
ATOM 1652 C CA . GLY A 1 205 ? -4.364 49.379 0.579 1.00 28.90 206 GLY A CA 1
ATOM 1653 C C . GLY A 1 205 ? -4.187 48.920 1.982 1.00 27.14 206 GLY A C 1
ATOM 1654 O O . GLY A 1 205 ? -5.052 49.234 2.828 1.00 29.93 206 GLY A O 1
ATOM 1655 N N . LEU A 1 206 ? -3.167 48.191 2.267 1.00 26.79 207 LEU A N 1
ATOM 1656 C CA . LEU A 1 206 ? -2.840 47.814 3.644 1.00 27.41 207 LEU A CA 1
ATOM 1657 C C . LEU A 1 206 ? -1.489 48.311 4.059 1.00 28.96 207 LEU A C 1
ATOM 1658 O O . LEU A 1 206 ? -0.632 48.494 3.214 1.00 27.28 207 LEU A O 1
ATOM 1663 N N . PRO A 1 207 ? -1.240 48.511 5.354 1.00 27.03 208 PRO A N 1
ATOM 1664 C CA . PRO A 1 207 ? 0.057 48.921 5.805 1.00 27.97 208 PRO A CA 1
ATOM 1665 C C . PRO A 1 207 ? 1.163 47.918 5.565 1.00 30.81 208 PRO A C 1
ATOM 1666 O O . PRO A 1 207 ? 0.849 46.684 5.435 1.00 28.40 208 PRO A O 1
ATOM 1670 N N . GLU A 1 208 ? 2.410 48.374 5.500 1.00 27.39 209 GLU A N 1
ATOM 1671 C CA . GLU A 1 208 ? 3.620 47.572 5.468 1.00 27.95 209 GLU A CA 1
ATOM 1672 C C . GLU A 1 208 ? 3.579 46.550 6.572 1.00 27.19 209 GLU A C 1
ATOM 1673 O O . GLU A 1 208 ? 2.924 46.762 7.619 1.00 30.20 209 GLU A O 1
ATOM 1679 N N . PHE A 1 209 ? 4.151 45.354 6.296 1.00 26.14 210 PHE A N 1
ATOM 1680 C CA . PHE A 1 209 ? 4.111 44.209 7.199 1.00 25.32 210 PHE A CA 1
ATOM 1681 C C . PHE A 1 209 ? 4.516 44.738 8.603 1.00 27.39 210 PHE A C 1
ATOM 1682 O O . PHE A 1 209 ? 5.502 45.427 8.712 1.00 31.09 210 PHE A O 1
ATOM 1690 N N . ASN A 1 210 ? 3.762 44.339 9.607 1.00 27.78 211 ASN A N 1
ATOM 1691 C CA . ASN A 1 210 ? 4.193 44.502 10.978 1.00 30.05 211 ASN A CA 1
ATOM 1692 C C . ASN A 1 210 ? 4.005 43.216 11.799 1.00 35.74 211 ASN A C 1
ATOM 1693 O O . ASN A 1 210 ? 3.155 42.321 11.440 1.00 28.97 211 ASN A O 1
ATOM 1698 N N . HIS A 1 211 ? 4.832 43.083 12.838 1.00 29.76 212 HIS A N 1
ATOM 1699 C CA . HIS A 1 211 ? 4.970 41.883 13.634 1.00 30.84 212 HIS A CA 1
ATOM 1700 C C . HIS A 1 211 ? 3.691 41.462 14.297 1.00 32.94 212 HIS A C 1
ATOM 1701 O O . HIS A 1 211 ? 3.427 40.312 14.474 1.00 34.97 212 HIS A O 1
ATOM 1708 N N . GLU A 1 212 ? 2.860 42.384 14.689 1.00 30.13 213 GLU A N 1
ATOM 1709 C CA . GLU A 1 212 ? 1.604 42.063 15.336 1.00 34.22 213 GLU A CA 1
ATOM 1710 C C . GLU A 1 212 ? 0.557 41.500 14.373 1.00 29.98 213 GLU A C 1
ATOM 1711 O O . GLU A 1 212 ? -0.151 40.549 14.717 1.00 30.36 213 GLU A O 1
ATOM 1717 N N . ASP A 1 213 ? 0.466 42.123 13.188 1.00 30.77 214 ASP A N 1
ATOM 1718 C CA . ASP A 1 213 ? -0.651 41.920 12.303 1.00 29.66 214 ASP A CA 1
ATOM 1719 C C . ASP A 1 213 ? -0.441 40.831 11.215 1.00 28.89 214 ASP A C 1
ATOM 1720 O O . ASP A 1 213 ? -1.389 40.153 10.855 1.00 28.62 214 ASP A O 1
ATOM 1725 N N . ASP A 1 214 ? 0.747 40.752 10.728 1.00 27.38 215 ASP A N 1
ATOM 1726 C CA . ASP A 1 214 ? 0.929 40.071 9.389 1.00 24.99 215 ASP A CA 1
ATOM 1727 C C . ASP A 1 214 ? 1.601 38.769 9.489 1.00 24.32 215 ASP A C 1
ATOM 1728 O O . ASP A 1 214 ? 2.663 38.613 10.121 1.00 23.98 215 ASP A O 1
ATOM 1733 N N . ARG A 1 215 ? 1.016 37.767 8.703 1.00 23.11 216 ARG A N 1
ATOM 1734 C CA . ARG A 1 215 ? 1.523 36.470 8.591 1.00 22.94 216 ARG A CA 1
ATOM 1735 C C . ARG A 1 215 ? 1.585 36.094 7.100 1.00 21.55 216 ARG A C 1
ATOM 1736 O O . ARG A 1 215 ? 0.854 36.723 6.375 1.00 23.51 216 ARG A O 1
ATOM 1744 N N . MET A 1 216 ? 2.444 35.159 6.794 1.00 20.33 217 MET A N 1
ATOM 1745 C CA . MET A 1 216 ? 2.752 34.879 5.369 1.00 21.04 217 MET A CA 1
ATOM 1746 C C . MET A 1 216 ? 2.859 33.381 5.180 1.00 21.29 217 MET A C 1
ATOM 1747 O O . MET A 1 216 ? 3.498 32.626 5.952 1.00 22.50 217 MET A O 1
ATOM 1752 N N . MET A 1 217 ? 2.337 32.944 3.968 1.00 20.23 218 MET A N 1
ATOM 1753 C CA . MET A 1 217 ? 2.653 31.668 3.401 1.00 20.14 218 MET A CA 1
ATOM 1754 C C . MET A 1 217 ? 3.310 31.875 2.062 1.00 17.91 218 MET A C 1
ATOM 1755 O O . MET A 1 217 ? 2.678 32.640 1.286 1.00 19.12 218 MET A O 1
ATOM 1760 N N . LEU A 1 218 ? 4.399 31.235 1.822 1.00 18.20 219 LEU A N 1
ATOM 1761 C CA . LEU A 1 218 ? 5.164 31.420 0.585 1.00 18.53 219 LEU A CA 1
ATOM 1762 C C . LEU A 1 218 ? 5.195 30.131 -0.179 1.00 18.79 219 LEU A C 1
ATOM 1763 O O . LEU A 1 218 ? 5.601 29.077 0.348 1.00 19.16 219 LEU A O 1
ATOM 1768 N N . CYS A 1 219 ? 4.859 30.193 -1.478 1.00 18.21 220 CYS A N 1
ATOM 1769 C CA . CYS A 1 219 ? 4.956 28.997 -2.285 1.00 17.89 220 CYS A CA 1
ATOM 1770 C C . CYS A 1 219 ? 5.341 29.404 -3.694 1.00 16.12 220 CYS A C 1
ATOM 1771 O O . CYS A 1 219 ? 4.521 30.101 -4.381 1.00 16.86 220 CYS A O 1
ATOM 1774 N N . GLY A 1 220 ? 6.454 28.948 -4.172 1.00 17.17 221 GLY A N 1
ATOM 1775 C CA . GLY A 1 220 ? 6.968 29.379 -5.481 1.00 17.21 221 GLY A CA 1
ATOM 1776 C C . GLY A 1 220 ? 8.325 28.871 -5.741 1.00 16.78 221 GLY A C 1
ATOM 1777 O O . GLY A 1 220 ? 8.767 27.848 -5.124 1.00 17.44 221 GLY A O 1
ATOM 1778 N N . SER A 1 221 ? 9.061 29.513 -6.626 1.00 16.53 222 SER A N 1
ATOM 1779 C CA . SER A 1 221 ? 10.296 28.966 -7.042 1.00 17.35 222 SER A CA 1
ATOM 1780 C C . SER A 1 221 ? 11.325 29.020 -5.872 1.00 16.82 222 SER A C 1
ATOM 1781 O O . SER A 1 221 ? 11.260 29.912 -5.060 1.00 18.27 222 SER A O 1
ATOM 1784 N N . PRO A 1 222 ? 12.299 28.100 -5.912 1.00 17.24 223 PRO A N 1
ATOM 1785 C CA . PRO A 1 222 ? 13.408 28.110 -4.880 1.00 17.09 223 PRO A CA 1
ATOM 1786 C C . PRO A 1 222 ? 13.985 29.539 -4.797 1.00 18.87 223 PRO A C 1
ATOM 1787 O O . PRO A 1 222 ? 14.241 30.034 -3.658 1.00 19.74 223 PRO A O 1
ATOM 1791 N N . GLU A 1 223 ? 14.206 30.214 -5.933 1.00 19.57 224 GLU A N 1
ATOM 1792 C CA . GLU A 1 223 ? 14.866 31.527 -5.950 1.00 20.50 224 GLU A CA 1
ATOM 1793 C C . GLU A 1 223 ? 14.013 32.544 -5.327 1.00 19.75 224 GLU A C 1
ATOM 1794 O O . GLU A 1 223 ? 14.448 33.351 -4.481 1.00 21.62 224 GLU A O 1
ATOM 1800 N N . MET A 1 224 ? 12.719 32.618 -5.654 1.00 18.97 225 MET A N 1
ATOM 1801 C CA . MET A 1 224 ? 11.834 33.476 -4.996 1.00 18.63 225 MET A CA 1
ATOM 1802 C C . MET A 1 224 ? 11.775 33.283 -3.495 1.00 20.68 225 MET A C 1
ATOM 1803 O O . MET A 1 224 ? 11.744 34.222 -2.716 1.00 20.27 225 MET A O 1
ATOM 1808 N N . LEU A 1 225 ? 11.709 32.014 -3.104 1.00 19.82 226 LEU A N 1
ATOM 1809 C CA . LEU A 1 225 ? 11.495 31.687 -1.726 1.00 19.78 226 LEU A CA 1
ATOM 1810 C C . LEU A 1 225 ? 12.822 32.094 -0.898 1.00 17.73 226 LEU A C 1
ATOM 1811 O O . LEU A 1 225 ? 12.584 32.615 0.178 1.00 20.71 226 LEU A O 1
ATOM 1816 N N . ALA A 1 226 ? 13.947 31.813 -1.459 1.00 17.81 227 ALA A N 1
ATOM 1817 C CA . ALA A 1 226 ? 15.288 32.143 -0.684 1.00 19.81 227 ALA A CA 1
ATOM 1818 C C . ALA A 1 226 ? 15.345 33.646 -0.536 1.00 23.24 227 ALA A C 1
ATOM 1819 O O . ALA A 1 226 ? 15.615 34.147 0.568 1.00 25.25 227 ALA A O 1
ATOM 1821 N N . GLU A 1 227 ? 14.926 34.380 -1.588 1.00 20.70 228 GLU A N 1
ATOM 1822 C CA . GLU A 1 227 ? 15.051 35.817 -1.534 1.00 21.97 228 GLU A CA 1
ATOM 1823 C C . GLU A 1 227 ? 14.037 36.418 -0.647 1.00 23.37 228 GLU A C 1
ATOM 1824 O O . GLU A 1 227 ? 14.322 37.333 0.161 1.00 23.88 228 GLU A O 1
ATOM 1830 N N . THR A 1 228 ? 12.774 35.973 -0.686 1.00 20.99 229 THR A N 1
ATOM 1831 C CA . THR A 1 228 ? 11.659 36.460 0.109 1.00 21.43 229 THR A CA 1
ATOM 1832 C C . THR A 1 228 ? 11.840 36.083 1.605 1.00 23.47 229 THR A C 1
ATOM 1833 O O . THR A 1 228 ? 11.481 36.898 2.526 1.00 23.46 229 THR A O 1
ATOM 1837 N N . LYS A 1 229 ? 12.355 34.864 1.878 1.00 22.74 230 LYS A N 1
ATOM 1838 C CA . LYS A 1 229 ? 12.719 34.488 3.238 1.00 24.73 230 LYS A CA 1
ATOM 1839 C C . LYS A 1 229 ? 13.707 35.545 3.815 1.00 22.51 230 LYS A C 1
ATOM 1840 O O . LYS A 1 229 ? 13.416 35.948 4.969 1.00 24.46 230 LYS A O 1
ATOM 1846 N N . GLN A 1 230 ? 14.683 35.940 3.046 1.00 25.21 231 GLN A N 1
ATOM 1847 C CA . GLN A 1 230 ? 15.696 36.935 3.555 1.00 24.61 231 GLN A CA 1
ATOM 1848 C C . GLN A 1 230 ? 14.987 38.266 3.793 1.00 27.10 231 GLN A C 1
ATOM 1849 O O . GLN A 1 230 ? 15.166 38.900 4.887 1.00 28.11 231 GLN A O 1
ATOM 1855 N N . ILE A 1 231 ? 14.090 38.656 2.909 1.00 24.30 232 ILE A N 1
ATOM 1856 C CA . ILE A 1 231 ? 13.359 39.921 3.067 1.00 24.56 232 ILE A CA 1
ATOM 1857 C C . ILE A 1 231 ? 12.602 39.899 4.346 1.00 24.75 232 ILE A C 1
ATOM 1858 O O . ILE A 1 231 ? 12.621 40.867 5.150 1.00 26.78 232 ILE A O 1
ATOM 1863 N N . LEU A 1 232 ? 11.871 38.819 4.624 1.00 23.43 233 LEU A N 1
ATOM 1864 C CA . LEU A 1 232 ? 11.034 38.796 5.788 1.00 23.64 233 LEU A CA 1
ATOM 1865 C C . LEU A 1 232 ? 11.862 38.738 7.097 1.00 26.08 233 LEU A C 1
ATOM 1866 O O . LEU A 1 232 ? 11.401 39.373 8.094 1.00 26.65 233 LEU A O 1
ATOM 1871 N N . GLU A 1 233 ? 12.933 37.979 7.072 1.00 26.73 234 GLU A N 1
ATOM 1872 C CA . GLU A 1 233 ? 13.758 37.852 8.283 1.00 25.54 234 GLU A CA 1
ATOM 1873 C C . GLU A 1 233 ? 14.480 39.196 8.572 1.00 29.87 234 GLU A C 1
ATOM 1874 O O . GLU A 1 233 ? 14.732 39.483 9.737 1.00 29.25 234 GLU A O 1
ATOM 1880 N N . GLU A 1 234 ? 14.920 39.887 7.536 1.00 26.74 235 GLU A N 1
ATOM 1881 C CA . GLU A 1 234 ? 15.556 41.257 7.726 1.00 27.29 235 GLU A CA 1
ATOM 1882 C C . GLU A 1 234 ? 14.557 42.217 8.390 1.00 33.94 235 GLU A C 1
ATOM 1883 O O . GLU A 1 234 ? 14.993 43.170 9.073 1.00 32.74 235 GLU A O 1
ATOM 1889 N N . ARG A 1 235 ? 13.243 42.046 8.206 1.00 28.21 236 ARG A N 1
ATOM 1890 C CA . ARG A 1 235 ? 12.134 42.770 8.813 1.00 25.31 236 ARG A CA 1
ATOM 1891 C C . ARG A 1 235 ? 11.718 42.246 10.172 1.00 27.49 236 ARG A C 1
ATOM 1892 O O . ARG A 1 235 ? 10.699 42.683 10.736 1.00 30.02 236 ARG A O 1
ATOM 1900 N N . GLY A 1 236 ? 12.459 41.230 10.642 1.00 26.52 237 GLY A N 1
ATOM 1901 C CA . GLY A 1 236 ? 12.204 40.652 11.955 1.00 33.49 237 GLY A CA 1
ATOM 1902 C C . GLY A 1 236 ? 11.175 39.551 12.074 1.00 34.94 237 GLY A C 1
ATOM 1903 O O . GLY A 1 236 ? 10.826 39.151 13.163 1.00 31.32 237 GLY A O 1
ATOM 1904 N N . PHE A 1 237 ? 10.688 39.036 10.943 1.00 31.10 238 PHE A N 1
ATOM 1905 C CA . PHE A 1 237 ? 9.717 37.931 10.969 1.00 30.86 238 PHE A CA 1
ATOM 1906 C C . PHE A 1 237 ? 10.462 36.632 11.088 1.00 23.51 238 PHE A C 1
ATOM 1907 O O . PHE A 1 237 ? 11.576 36.492 10.570 1.00 27.39 238 PHE A O 1
ATOM 1915 N N . THR A 1 238 ? 9.804 35.651 11.736 1.00 28.57 239 THR A N 1
ATOM 1916 C CA . THR A 1 238 ? 10.440 34.313 11.988 1.00 33.77 239 THR A CA 1
ATOM 1917 C C . THR A 1 238 ? 9.675 33.154 11.300 1.00 26.84 239 THR A C 1
ATOM 1918 O O . THR A 1 238 ? 8.509 33.203 11.331 1.00 26.98 239 THR A O 1
ATOM 1922 N N . GLU A 1 239 ? 10.395 32.145 10.820 1.00 27.87 240 GLU A N 1
ATOM 1923 C CA . GLU A 1 239 ? 9.740 30.978 10.233 1.00 27.76 240 GLU A CA 1
ATOM 1924 C C . GLU A 1 239 ? 9.032 30.144 11.297 1.00 32.38 240 GLU A C 1
ATOM 1925 O O . GLU A 1 239 ? 9.641 29.810 12.348 1.00 31.24 240 GLU A O 1
ATOM 1931 N N . GLY A 1 240 ? 7.787 29.787 11.059 1.00 28.30 241 GLY A N 1
ATOM 1932 C CA . GLY A 1 240 ? 7.014 28.886 11.869 1.00 29.49 241 GLY A CA 1
ATOM 1933 C C . GLY A 1 240 ? 7.320 27.411 11.623 1.00 29.93 241 GLY A C 1
ATOM 1934 O O . GLY A 1 240 ? 7.970 27.022 10.670 1.00 31.20 241 GLY A O 1
ATOM 1935 N N . SER A 1 241 ? 6.946 26.633 12.597 1.00 33.65 242 SER A N 1
ATOM 1936 C CA . SER A 1 241 ? 6.953 25.211 12.539 1.00 34.80 242 SER A CA 1
ATOM 1937 C C . SER A 1 241 ? 5.791 24.719 13.399 1.00 31.64 242 SER A C 1
ATOM 1938 O O . SER A 1 241 ? 5.084 25.459 14.098 1.00 32.89 242 SER A O 1
ATOM 1941 N N . GLN A 1 242 ? 5.577 23.422 13.310 1.00 37.38 243 GLN A N 1
ATOM 1942 C CA . GLN A 1 242 ? 4.607 22.756 14.185 1.00 45.25 243 GLN A CA 1
ATOM 1943 C C . GLN A 1 242 ? 5.001 22.912 15.673 1.00 37.37 243 GLN A C 1
ATOM 1944 O O . GLN A 1 242 ? 4.178 23.273 16.452 1.00 36.63 243 GLN A O 1
ATOM 1950 N N . SER A 1 243 ? 6.250 22.729 16.053 1.00 45.88 244 SER A N 1
ATOM 1951 C CA . SER A 1 243 ? 6.592 22.904 17.499 1.00 45.35 244 SER A CA 1
ATOM 1952 C C . SER A 1 243 ? 6.632 24.363 17.961 1.00 52.55 244 SER A C 1
ATOM 1953 O O . SER A 1 243 ? 6.446 24.660 19.150 1.00 42.62 244 SER A O 1
ATOM 1956 N N . GLU A 1 244 ? 6.850 25.304 17.026 1.00 48.62 245 GLU A N 1
ATOM 1957 C CA . GLU A 1 244 ? 6.990 26.723 17.399 1.00 43.27 245 GLU A CA 1
ATOM 1958 C C . GLU A 1 244 ? 6.307 27.632 16.335 1.00 37.36 245 GLU A C 1
ATOM 1959 O O . GLU A 1 244 ? 7.003 27.977 15.374 1.00 34.36 245 GLU A O 1
ATOM 1965 N N . PRO A 1 245 ? 5.021 28.001 16.548 1.00 34.87 246 PRO A N 1
ATOM 1966 C CA . PRO A 1 245 ? 4.335 28.883 15.578 1.00 33.28 246 PRO A CA 1
ATOM 1967 C C . PRO A 1 245 ? 5.133 30.166 15.363 1.00 37.20 246 PRO A C 1
ATOM 1968 O O . PRO A 1 245 ? 5.633 30.770 16.314 1.00 35.33 246 PRO A O 1
ATOM 1972 N N . GLY A 1 246 ? 5.295 30.564 14.094 1.00 28.20 247 GLY A N 1
ATOM 1973 C CA . GLY A 1 246 ? 5.941 31.780 13.731 1.00 29.22 247 GLY A CA 1
ATOM 1974 C C . GLY A 1 246 ? 5.079 32.681 12.846 1.00 26.79 247 GLY A C 1
ATOM 1975 O O . GLY A 1 246 ? 3.863 32.716 12.967 1.00 27.39 247 GLY A O 1
ATOM 1976 N N . GLU A 1 247 ? 5.763 33.512 12.043 1.00 25.79 248 GLU A N 1
ATOM 1977 C CA . GLU A 1 247 ? 5.058 34.522 11.230 1.00 26.33 248 GLU A CA 1
ATOM 1978 C C . GLU A 1 247 ? 4.944 34.100 9.751 1.00 22.25 248 GLU A C 1
ATOM 1979 O O . GLU A 1 247 ? 4.005 34.602 9.123 1.00 25.74 248 GLU A O 1
ATOM 1985 N N . PHE A 1 248 ? 5.858 33.266 9.320 1.00 23.12 249 PHE A N 1
ATOM 1986 C CA . PHE A 1 248 ? 5.713 32.764 7.921 1.00 23.89 249 PHE A CA 1
ATOM 1987 C C . PHE A 1 248 ? 6.100 31.316 7.823 1.00 25.45 249 PHE A C 1
ATOM 1988 O O . PHE A 1 248 ? 6.887 30.764 8.573 1.00 24.70 249 PHE A O 1
ATOM 1996 N N . VAL A 1 249 ? 5.564 30.665 6.771 1.00 24.59 250 VAL A N 1
ATOM 1997 C CA . VAL A 1 249 ? 5.944 29.297 6.415 1.00 22.05 250 VAL A CA 1
ATOM 1998 C C . VAL A 1 249 ? 6.159 29.245 4.883 1.00 21.93 250 VAL A C 1
ATOM 1999 O O . VAL A 1 249 ? 5.611 30.143 4.176 1.00 23.09 250 VAL A O 1
ATOM 2003 N N . ILE A 1 250 ? 6.969 28.315 4.449 1.00 22.48 251 ILE A N 1
ATOM 2004 C CA . ILE A 1 250 ? 7.541 28.217 3.097 1.00 22.45 251 ILE A CA 1
ATOM 2005 C C . ILE A 1 250 ? 7.418 26.820 2.547 1.00 23.90 251 ILE A C 1
ATOM 2006 O O . ILE A 1 250 ? 7.676 25.815 3.255 1.00 25.11 251 ILE A O 1
ATOM 2011 N N . GLU A 1 251 ? 7.005 26.700 1.289 1.00 20.57 252 GLU A N 1
ATOM 2012 C CA . GLU A 1 251 ? 7.064 25.423 0.606 1.00 19.80 252 GLU A CA 1
ATOM 2013 C C . GLU A 1 251 ? 7.539 25.669 -0.816 1.00 17.82 252 GLU A C 1
ATOM 2014 O O . GLU A 1 251 ? 6.909 26.541 -1.494 1.00 19.55 252 GLU A O 1
ATOM 2020 N N . LYS A 1 252 ? 8.464 24.939 -1.298 1.00 18.95 253 LYS A N 1
ATOM 2021 C CA . LYS A 1 252 ? 8.886 24.940 -2.685 1.00 19.48 253 LYS A CA 1
ATOM 2022 C C . LYS A 1 252 ? 7.743 24.498 -3.614 1.00 20.44 253 LYS A C 1
ATOM 2023 O O . LYS A 1 252 ? 7.147 23.457 -3.383 1.00 21.46 253 LYS A O 1
ATOM 2029 N N . ALA A 1 253 ? 7.522 25.283 -4.663 1.00 19.00 254 ALA A N 1
ATOM 2030 C CA . ALA A 1 253 ? 6.607 24.856 -5.728 1.00 19.80 254 ALA A CA 1
ATOM 2031 C C . ALA A 1 253 ? 7.278 23.818 -6.581 1.00 20.50 254 ALA A C 1
ATOM 2032 O O . ALA A 1 253 ? 6.553 23.084 -7.381 1.00 20.24 254 ALA A O 1
ATOM 2034 N N . PHE A 1 254 ? 8.603 23.674 -6.637 1.00 17.67 255 PHE A N 1
ATOM 2035 C CA . PHE A 1 254 ? 9.352 22.756 -7.381 1.00 19.15 255 PHE A CA 1
ATOM 2036 C C . PHE A 1 254 ? 10.792 22.767 -6.868 1.00 23.11 255 PHE A C 1
ATOM 2037 O O . PHE A 1 254 ? 11.167 23.726 -6.159 1.00 21.77 255 PHE A O 1
ATOM 2045 N N . VAL A 1 255 ? 11.580 21.751 -7.239 1.00 26.03 256 VAL A N 1
ATOM 2046 C CA . VAL A 1 255 ? 12.993 21.770 -6.948 1.00 27.14 256 VAL A CA 1
ATOM 2047 C C . VAL A 1 255 ? 13.751 21.746 -8.250 1.00 31.19 256 VAL 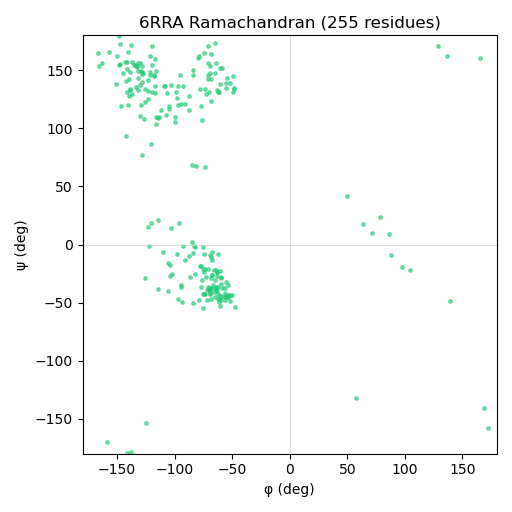A C 1
ATOM 2048 O O . VAL A 1 255 ? 13.191 21.128 -9.230 1.00 28.43 256 VAL A O 1
ATOM 2052 N N . GLU A 1 256 ? 14.932 22.393 -8.417 1.00 25.46 257 GLU A N 1
ATOM 2053 C CA . GLU A 1 256 ? 15.841 22.201 -9.519 1.00 31.83 257 GLU A CA 1
ATOM 2054 C C . GLU A 1 256 ? 16.537 20.936 -9.276 1.00 34.63 257 GLU A C 1
ATOM 2055 O O . GLU A 1 256 ? 17.319 20.755 -8.336 1.00 33.61 257 GLU A O 1
ATOM 2061 N N . LYS A 1 257 ? 16.124 20.009 -10.078 1.00 33.13 258 LYS A N 1
ATOM 2062 C CA . LYS A 1 257 ? 16.735 18.747 -10.076 1.00 35.25 258 LYS A CA 1
ATOM 2063 C C . LYS A 1 257 ? 17.960 18.779 -10.970 1.00 35.17 258 LYS A C 1
ATOM 2064 O O . LYS A 1 257 ? 18.175 19.809 -11.640 1.00 40.16 258 LYS A O 1
#

Solvent-accessible surface area: 12729 Å² total; per-residue (Å²): 119,86,101,37,22,111,6,44,2,56,57,51,98,83,71,24,128,50,10,0,6,2,127,2,57,36,50,137,61,12,180,9,98,5,0,17,50,2,73,0,0,24,111,42,136,61,143,77,36,22,73,63,23,19,0,0,4,23,24,193,94,131,8,2,16,0,5,0,71,18,73,113,143,9,76,3,10,27,86,0,47,129,16,153,137,45,55,86,1,12,1,15,94,174,28,76,21,63,0,34,18,98,12,8,100,122,24,81,7,0,0,0,0,0,32,29,25,0,0,5,1,0,0,0,0,0,43,9,87,67,0,11,141,91,6,110,62,0,0,0,0,0,10,13,132,80,56,62,29,6,0,15,37,101,46,3,60,98,112,2,20,124,52,153,138,15,2,114,47,5,107,96,30,20,42,39,13,18,0,0,47,154,62,114,60,187,20,107,20,151,5,5,79,8,0,133,77,6,75,0,8,165,76,19,61,24,87,80,15,45,92,132,37,1,11,0,0,0,2,0,27,35,148,18,6,68,62,0,66,107,6,0,73,126,73,43,6,83,73,11,46,164,92,127,60,3,19,0,2,32,23,111,31,98,73,144,199

CATH classification: 2.40.30.10 (+1 more: 3.40.50.80)

Organism: Brucella ovis (strain ATCC 25840 / 63/290 / NCTC 10512) (NCBI:txid444178)